Protein AF-0000000086674441 (afdb_homodimer)

InterPro domains:
  IPR011576 Pyridoxamine 5'-phosphate oxidase, N-terminal [PF01243] (12-129)
  IPR012349 FMN-binding split barrel [G3DSA:2.30.110.10] (2-135)
  IPR019967 F420-dependent enzyme, PPOX class, family Rv0121, probable [TIGR03668] (8-133)
  IPR052019 F420H(2)-dependent biliverdin reductase/Heme oxygenase [PTHR35176] (8-135)

Sequence (272 aa):
MPSLDPGQARLRFAAARVARLATADATGAPHAVPMVFALTGDTIYSAVDAKPKRTTALRRLANVRANPRVAVLADHYDDDWSTLWWVRADGEARVLDQAPEALTVLAAKYEQYRNTPPQGPFLAIEVRHWSGWSASMPSLDPGQARLRFAAARVARLATADATGAPHAVPMVFALTGDTIYSAVDAKPKRTTALRRLANVRANPRVAVLADHYDDDWSTLWWVRADGEARVLDQAPEALTVLAAKYEQYRNTPPQGPFLAIEVRHWSGWSAS

pLDDT: mean 92.93, std 12.36, range [43.25, 98.94]

Secondary structure (DSSP, 8-state):
--BPPHHHHHHHHHH-S-EEEEEE-TT--EEEEEE--EEETTEEEEE----SSS----HHHHHHHH--EEEEEEEE--SSGGG-EEEEEEEEEEEES--HHHHHHHHHH-HHHHHS-----EEEEEEEEEEEEE--/--BPPHHHHHHHHHH-S-EEEEEE-TT--EEEEEE--EEETTEEEEE----SSS----HHHHHHHH--EEEEEEEE--SSGGG-EEEEEEEEEEEES--HHHHHHHHHH-HHHHHS-----EEEEEEEEEEEEE--

Organism: NCBI:txid175570

Nearest PDB structures (foldseek):
  5jv4-assembly2_E  TM=8.627E-01  e=4.806E-15  Mycolicibacterium smegmatis
  2fg9-assembly1_A  TM=6.989E-01  e=2.947E-08  Bacteroides thetaiotaomicron VPI-5482
  6vna-assembly2_B-2  TM=7.524E-01  e=1.673E-07  Paracoccus denitrificans PD1222
  6vna-assembly1_A  TM=7.890E-01  e=5.883E-07  Paracoccus denitrificans PD1222
  3tgv-assembly2_D  TM=6.852E-01  e=7.235E-08  Vibrio cholerae O395

Solvent-accessible surface area (backbone atoms only — not comparable to full-atom values): 14003 Å² total; per-residue (Å²): 91,58,73,43,52,61,71,60,25,50,54,56,45,57,68,46,73,54,35,36,41,15,31,8,33,81,87,25,48,26,36,60,46,77,41,56,58,35,64,56,93,59,32,38,26,32,67,42,74,64,67,85,81,61,83,61,74,45,64,67,58,57,14,33,77,61,28,33,40,26,17,38,33,29,68,46,86,52,97,58,59,60,70,23,34,39,24,33,38,32,29,40,41,45,82,30,68,73,50,70,69,49,52,53,52,37,25,74,72,32,67,68,32,57,76,51,64,70,75,27,48,28,40,43,28,45,53,75,44,72,47,27,38,27,51,98,90,67,70,42,53,62,69,60,27,49,53,56,45,57,67,46,72,53,34,37,41,16,32,8,35,81,86,24,48,24,36,60,46,77,42,55,58,34,64,56,92,59,31,40,26,33,69,42,74,63,67,86,81,64,78,63,72,45,64,66,59,58,12,31,76,62,28,32,41,29,17,38,33,28,69,46,85,52,95,58,59,59,68,24,33,37,24,34,38,33,30,40,39,46,83,31,71,73,53,70,70,48,52,54,51,35,26,74,72,32,67,66,33,58,77,51,64,72,75,29,47,27,40,42,28,45,52,74,44,73,47,26,38,24,47,100

Radius of gyration: 17.88 Å; Cα contacts (8 Å, |Δi|>4): 658; chains: 2; bounding box: 36×49×41 Å

Foldseek 3Di:
DWWDDPVVLVVVVQPFQKKKKWFAALVRHIDIDMFGWHDDPQKIKTFDQPPPDDPCPPVVQNRLVNPQWMKIKDWDDDPPQLFTKMKIFTFGKDWAQDDPVRQVRSVVSDVVCVVPPGRGRMMMTRTDDMIMTHSD/DWWDDPVVLVVVVQPFQKKKKWFAALVRHIDIDMFGWHDDPQKIKTFDQPPPDDPCPPPVQNRLVNPQWMKIKDWDDDPPQLFTKMKIFTFGKDWAQDDPPRQVRSVVSDVVCVVPPGRGRMMMTRTDDMIMDHSD

Structure (mmCIF, N/CA/C/O backbone):
data_AF-0000000086674441-model_v1
#
loop_
_entity.id
_entity.type
_entity.pdbx_description
1 polymer 'PPOX class F420-dependent oxidoreductase'
#
loop_
_atom_site.group_PDB
_atom_site.id
_atom_site.type_symbol
_atom_site.label_atom_id
_atom_site.label_alt_id
_atom_site.label_comp_id
_atom_site.label_asym_id
_atom_site.label_entity_id
_atom_site.label_seq_id
_atom_site.pdbx_PDB_ins_code
_atom_site.Cartn_x
_atom_site.Cartn_y
_atom_site.Cartn_z
_atom_site.occupancy
_atom_site.B_iso_or_equiv
_atom_site.auth_seq_id
_atom_site.auth_comp_id
_atom_site.auth_asym_id
_atom_site.auth_atom_id
_atom_site.pdbx_PDB_model_num
ATOM 1 N N . MET A 1 1 ? 4.645 -17.906 12.516 1 53.09 1 MET A N 1
ATOM 2 C CA . MET A 1 1 ? 4.703 -17.109 13.734 1 53.09 1 MET A CA 1
ATOM 3 C C . MET A 1 1 ? 3.682 -15.977 13.695 1 53.09 1 MET A C 1
ATOM 5 O O . MET A 1 1 ? 3.91 -14.953 13.055 1 53.09 1 MET A O 1
ATOM 9 N N . PRO A 1 2 ? 2.463 -16.25 13.695 1 74.56 2 PRO A N 1
ATOM 10 C CA . PRO A 1 2 ? 1.453 -15.789 12.734 1 74.56 2 PRO A CA 1
ATOM 11 C C . PRO A 1 2 ? 0.967 -14.367 13.023 1 74.56 2 PRO A C 1
ATOM 13 O O . PRO A 1 2 ? 1.772 -13.438 13.078 1 74.56 2 PRO A O 1
ATOM 16 N N . SER A 1 3 ? 0.037 -14.18 13.703 1 87.56 3 SER A N 1
ATOM 17 C CA . SER A 1 3 ? -0.674 -12.922 13.906 1 87.56 3 SER A CA 1
ATOM 18 C C . SER A 1 3 ? -0.037 -12.102 15.031 1 87.56 3 SER A C 1
ATOM 20 O O . SER A 1 3 ? 0.333 -12.648 16.062 1 87.56 3 SER A O 1
ATOM 22 N N . LEU A 1 4 ? 0.319 -10.805 14.766 1 92.19 4 LEU A N 1
ATOM 23 C CA . LEU A 1 4 ? 0.801 -9.875 15.789 1 92.19 4 LEU A CA 1
ATOM 24 C C . LEU A 1 4 ? -0.33 -9.453 16.719 1 92.19 4 LEU A C 1
ATOM 26 O O . LEU A 1 4 ? -1.457 -9.227 16.266 1 92.19 4 LEU A O 1
ATOM 30 N N . ASP A 1 5 ? 0.021 -9.406 18 1 91.5 5 ASP A N 1
ATOM 31 C CA . ASP A 1 5 ? -0.978 -8.797 18.875 1 91.5 5 ASP A CA 1
ATOM 32 C C . ASP A 1 5 ? -1.131 -7.305 18.578 1 91.5 5 ASP A C 1
ATOM 34 O O . ASP A 1 5 ? -0.184 -6.656 18.141 1 91.5 5 ASP A O 1
ATOM 38 N N . PRO A 1 6 ? -2.268 -6.809 18.969 1 90.12 6 PRO A N 1
ATOM 39 C CA . PRO A 1 6 ? -2.584 -5.426 18.594 1 90.12 6 PRO A CA 1
ATOM 40 C C . PRO A 1 6 ? -1.575 -4.422 19.156 1 90.12 6 PRO A C 1
ATOM 42 O O . PRO A 1 6 ? -1.266 -3.424 18.5 1 90.12 6 PRO A O 1
ATOM 45 N N . GLY A 1 7 ? -1.133 -4.641 20.391 1 92.44 7 GLY A N 1
ATOM 46 C CA . GLY A 1 7 ? -0.142 -3.738 20.953 1 92.44 7 GLY A CA 1
ATOM 47 C C . GLY A 1 7 ? 1.162 -3.725 20.188 1 92.44 7 GLY A C 1
ATOM 48 O O . GLY A 1 7 ? 1.707 -2.658 19.891 1 92.44 7 GLY A O 1
ATOM 49 N N . GL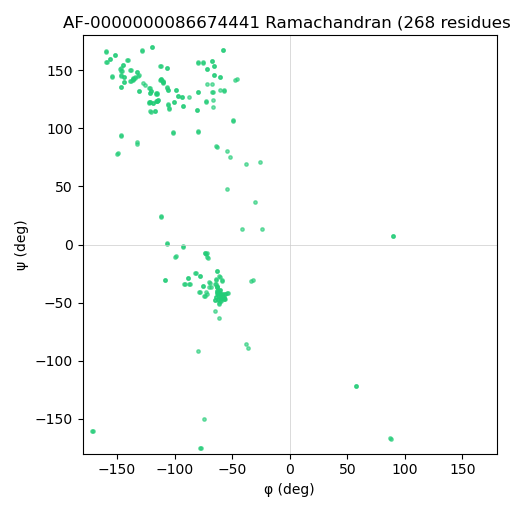N A 1 8 ? 1.718 -4.863 19.844 1 94.5 8 GLN A N 1
ATOM 50 C CA . GLN A 1 8 ? 2.93 -4.988 19.047 1 94.5 8 GLN A CA 1
ATOM 51 C C . GLN A 1 8 ? 2.723 -4.418 17.641 1 94.5 8 GLN A C 1
ATOM 53 O O . GLN A 1 8 ? 3.613 -3.762 17.109 1 94.5 8 GLN A O 1
ATOM 58 N N . ALA A 1 9 ? 1.563 -4.715 17.078 1 96.31 9 ALA A N 1
ATOM 59 C CA . ALA A 1 9 ? 1.223 -4.18 15.766 1 96.31 9 ALA A CA 1
ATOM 60 C C . ALA A 1 9 ? 1.282 -2.654 15.766 1 96.31 9 ALA A C 1
ATOM 62 O O . ALA A 1 9 ? 1.906 -2.051 14.891 1 96.31 9 ALA A O 1
ATOM 63 N N . ARG A 1 10 ? 0.686 -2.07 16.766 1 96.88 10 ARG A N 1
ATOM 64 C CA . ARG A 1 10 ? 0.641 -0.616 16.875 1 96.88 10 ARG A CA 1
ATOM 65 C C . ARG A 1 10 ? 2.043 -0.033 17 1 96.88 10 ARG A C 1
ATOM 67 O O . ARG A 1 10 ? 2.354 0.996 16.406 1 96.88 10 ARG A O 1
ATOM 74 N N . LEU A 1 11 ? 2.871 -0.649 17.797 1 96.75 11 LEU A N 1
ATOM 75 C CA . LEU A 1 11 ? 4.23 -0.166 18.016 1 96.75 11 LEU A CA 1
ATOM 76 C C . LEU A 1 11 ? 5.043 -0.241 16.719 1 96.75 11 LEU A C 1
ATOM 78 O O . LEU A 1 11 ? 5.742 0.711 16.375 1 96.75 11 LEU A O 1
ATOM 82 N N . ARG A 1 12 ? 4.992 -1.369 16.031 1 97.44 12 ARG A N 1
ATOM 83 C CA . ARG A 1 12 ? 5.688 -1.519 14.758 1 97.44 12 ARG A CA 1
ATOM 84 C C . ARG A 1 12 ? 5.188 -0.498 13.742 1 97.44 12 ARG A C 1
ATOM 86 O O . ARG A 1 12 ? 5.988 0.124 13.031 1 97.44 12 ARG A O 1
ATOM 93 N N . PHE A 1 13 ? 3.877 -0.374 13.766 1 98.69 13 PHE A N 1
ATOM 94 C CA . PHE A 1 13 ? 3.271 0.579 12.844 1 98.69 13 PHE A CA 1
ATOM 95 C C . PHE A 1 13 ? 3.766 1.993 13.125 1 98.69 13 PHE A C 1
ATOM 97 O O . PHE A 1 13 ? 4.203 2.697 12.211 1 98.69 13 PHE A O 1
ATOM 104 N N . ALA A 1 14 ? 3.711 2.418 14.32 1 98.69 14 ALA A N 1
ATOM 105 C CA . ALA A 1 14 ? 4.09 3.771 14.719 1 98.69 14 ALA A CA 1
ATOM 106 C C . ALA A 1 14 ? 5.543 4.059 14.359 1 98.69 14 ALA A C 1
ATOM 108 O O . ALA A 1 14 ? 5.895 5.195 14.016 1 98.69 14 ALA A O 1
ATOM 109 N N . ALA A 1 15 ? 6.371 3.09 14.375 1 98.5 15 ALA A N 1
ATOM 110 C CA . ALA A 1 15 ? 7.805 3.264 14.156 1 98.5 15 ALA A CA 1
ATOM 111 C C . ALA A 1 15 ? 8.125 3.354 12.664 1 98.5 15 ALA A C 1
ATOM 113 O O . ALA A 1 15 ? 9.195 3.836 12.281 1 98.5 15 ALA A O 1
ATOM 114 N N . ALA A 1 16 ? 7.297 2.807 11.836 1 98.75 16 ALA A N 1
ATOM 115 C CA . ALA A 1 16 ? 7.535 2.844 10.391 1 98.75 16 ALA A CA 1
ATOM 116 C C . ALA A 1 16 ? 7.59 4.281 9.883 1 98.75 16 ALA A C 1
ATOM 118 O O . ALA A 1 16 ? 6.832 5.141 10.344 1 98.75 16 ALA A O 1
ATOM 119 N N . ARG A 1 17 ? 8.445 4.551 8.898 1 98.62 17 ARG A N 1
ATOM 120 C CA . ARG A 1 17 ? 8.656 5.91 8.406 1 98.62 17 ARG A CA 1
ATOM 121 C C . ARG A 1 17 ? 7.668 6.246 7.293 1 98.62 17 ARG A C 1
ATOM 123 O O . ARG A 1 17 ? 7.375 7.418 7.047 1 98.62 17 ARG A O 1
ATOM 130 N N . VAL A 1 18 ? 7.242 5.234 6.559 1 98.69 18 VAL A N 1
ATOM 131 C CA . VAL A 1 18 ? 6.312 5.391 5.445 1 98.69 18 VAL A CA 1
ATOM 132 C C . VAL A 1 18 ? 5.219 4.328 5.531 1 98.69 18 VAL A C 1
ATOM 134 O O . VAL A 1 18 ? 5.449 3.227 6.035 1 98.69 18 VAL A O 1
ATOM 137 N N . ALA A 1 19 ? 4.023 4.617 5.191 1 98.88 19 ALA A N 1
ATOM 138 C CA . ALA A 1 19 ? 2.895 3.701 5.039 1 98.88 19 ALA A CA 1
ATOM 139 C C . ALA A 1 19 ? 2.225 3.879 3.68 1 98.88 19 ALA A C 1
ATOM 141 O O . ALA A 1 19 ? 2.553 4.805 2.936 1 98.88 19 ALA A O 1
ATOM 142 N N . ARG A 1 20 ? 1.367 2.953 3.27 1 98.81 20 ARG A N 1
ATOM 143 C CA . ARG A 1 20 ? 0.587 3.039 2.039 1 98.81 20 ARG A CA 1
ATOM 144 C C . ARG A 1 20 ? -0.904 3.135 2.342 1 98.81 20 ARG A C 1
ATOM 146 O O . ARG A 1 20 ? -1.454 2.293 3.057 1 98.81 20 ARG A O 1
ATOM 153 N N . LEU A 1 21 ? -1.473 4.168 1.839 1 98.81 21 LEU A N 1
ATOM 154 C CA . LEU A 1 21 ? -2.889 4.465 2.027 1 98.81 21 LEU A CA 1
ATOM 155 C C . LEU A 1 21 ? -3.723 3.881 0.892 1 98.81 21 LEU A C 1
ATOM 157 O O . LEU A 1 21 ? -3.492 4.195 -0.278 1 98.81 21 LEU A O 1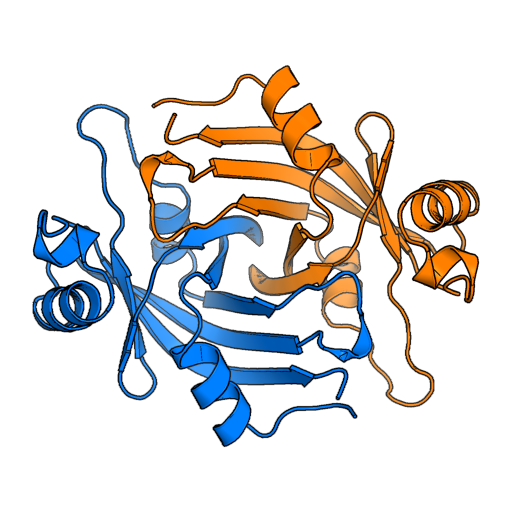
ATOM 161 N N . ALA A 1 22 ? -4.609 3.014 1.208 1 98.88 22 ALA A N 1
ATOM 162 C CA . ALA A 1 22 ? -5.613 2.529 0.264 1 98.88 22 ALA A CA 1
ATOM 163 C C . ALA A 1 22 ? -6.953 3.221 0.49 1 98.88 22 ALA A C 1
ATOM 165 O O . ALA A 1 22 ? -7.465 3.246 1.611 1 98.88 22 ALA A O 1
ATOM 166 N N . THR A 1 23 ? -7.469 3.846 -0.472 1 98.75 23 THR A N 1
ATOM 167 C CA . THR A 1 23 ? -8.805 4.434 -0.521 1 98.75 23 THR A CA 1
ATOM 168 C C . THR A 1 23 ? -9.625 3.812 -1.648 1 98.75 23 THR A C 1
ATOM 170 O O . THR A 1 23 ? -9.109 3.002 -2.424 1 98.75 23 THR A O 1
ATOM 173 N N . ALA A 1 24 ? -10.891 4.082 -1.696 1 98.62 24 ALA A N 1
ATOM 174 C CA . ALA A 1 24 ? -11.758 3.74 -2.822 1 98.62 24 ALA A CA 1
ATOM 175 C C . ALA A 1 24 ? -12.688 4.898 -3.17 1 98.62 24 ALA A C 1
ATOM 177 O O . ALA A 1 24 ? -13.172 5.602 -2.279 1 98.62 24 ALA A O 1
ATOM 178 N N . ASP A 1 25 ? -12.883 5.055 -4.43 1 97.56 25 ASP A N 1
ATOM 179 C CA . ASP A 1 25 ? -13.812 6.117 -4.816 1 97.56 25 ASP A CA 1
ATOM 180 C C . ASP A 1 25 ? -15.258 5.684 -4.605 1 97.56 25 ASP A C 1
ATOM 182 O O . ASP A 1 25 ? -15.516 4.605 -4.07 1 97.56 25 ASP A O 1
ATOM 186 N N . ALA A 1 26 ? -16.141 6.504 -5.008 1 96.38 26 ALA A N 1
ATOM 187 C CA . ALA A 1 26 ? -17.562 6.281 -4.746 1 96.38 26 ALA A CA 1
ATOM 188 C C . ALA A 1 26 ? -18.062 5.012 -5.43 1 96.38 26 ALA A C 1
ATOM 190 O O . ALA A 1 26 ? -19.062 4.418 -5.012 1 96.38 26 ALA A O 1
ATOM 191 N N . THR A 1 27 ? -17.359 4.566 -6.5 1 97.19 27 THR A N 1
ATOM 192 C CA . THR A 1 27 ? -17.766 3.377 -7.238 1 97.19 27 THR A CA 1
ATOM 193 C C . THR A 1 27 ? -17.078 2.133 -6.691 1 97.19 27 THR A C 1
ATOM 195 O O . THR A 1 27 ? -17.297 1.023 -7.176 1 97.19 27 T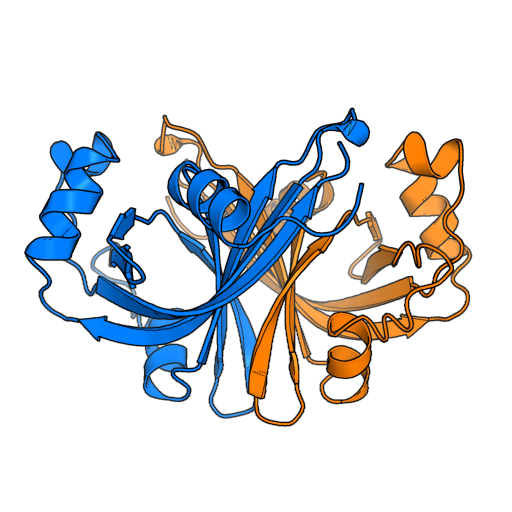HR A O 1
ATOM 198 N N . GLY A 1 28 ? -16.203 2.318 -5.695 1 97.94 28 GLY A N 1
ATOM 199 C CA . GLY A 1 28 ? -15.484 1.208 -5.09 1 97.94 28 GLY A CA 1
ATOM 200 C C . GLY A 1 28 ? -14.164 0.906 -5.773 1 97.94 28 GLY A C 1
ATOM 201 O O . GLY A 1 28 ? -13.555 -0.136 -5.527 1 97.94 28 GLY A O 1
ATOM 202 N N . ALA A 1 29 ? -13.75 1.785 -6.73 1 98.38 29 ALA A N 1
ATOM 203 C CA . ALA A 1 29 ? -12.453 1.577 -7.367 1 98.38 29 ALA A CA 1
ATOM 204 C C . ALA A 1 29 ? -11.312 1.912 -6.406 1 98.38 29 ALA A C 1
ATOM 206 O O . ALA A 1 29 ? -11.219 3.039 -5.914 1 98.38 29 ALA A O 1
ATOM 207 N N . PRO A 1 30 ? -10.43 0.979 -6.148 1 98.81 30 PRO A N 1
ATOM 208 C CA . PRO A 1 30 ? -9.344 1.207 -5.195 1 98.81 30 PRO A CA 1
ATOM 209 C C . PRO A 1 30 ? -8.281 2.166 -5.727 1 98.81 30 PRO A C 1
ATOM 211 O O . PRO A 1 30 ? -8.117 2.293 -6.941 1 98.81 30 PRO A O 1
ATOM 214 N N . HIS A 1 31 ? -7.656 2.838 -4.887 1 98.5 31 HIS A N 1
ATOM 215 C CA . HIS A 1 31 ? -6.512 3.715 -5.109 1 98.5 31 HIS A CA 1
ATOM 216 C C . HIS A 1 31 ? -5.473 3.551 -4.004 1 98.5 31 HIS A C 1
ATOM 218 O O . HIS A 1 31 ? -5.812 3.195 -2.873 1 98.5 31 HIS A O 1
ATOM 224 N N . ALA A 1 32 ? -4.234 3.752 -4.312 1 98.56 32 ALA A N 1
ATOM 225 C CA . ALA A 1 32 ? -3.18 3.588 -3.316 1 98.56 32 ALA A CA 1
ATOM 226 C C . ALA A 1 32 ? -2.072 4.621 -3.514 1 98.56 32 ALA A C 1
ATOM 228 O O . ALA A 1 32 ? -1.683 4.91 -4.648 1 98.56 32 ALA A O 1
ATOM 229 N N . VAL A 1 33 ? -1.566 5.152 -2.463 1 97.62 33 VAL A N 1
ATOM 230 C CA . VAL A 1 33 ? -0.449 6.09 -2.484 1 97.62 33 VAL A CA 1
ATOM 231 C C . VAL A 1 33 ? 0.408 5.902 -1.234 1 97.62 33 VAL A C 1
ATOM 233 O O . VAL A 1 33 ? -0.107 5.555 -0.168 1 97.62 33 VAL A O 1
ATOM 236 N N . PRO A 1 34 ? 1.699 6.09 -1.366 1 97.88 34 PRO A N 1
ATOM 237 C CA . PRO A 1 34 ? 2.49 6.156 -0.135 1 97.88 34 PRO A CA 1
ATOM 238 C C . PRO A 1 34 ? 2.328 7.484 0.6 1 97.88 34 PRO A C 1
ATOM 240 O O . PRO A 1 34 ? 1.932 8.484 -0.004 1 97.88 34 PRO A O 1
ATOM 243 N N . MET A 1 35 ? 2.592 7.445 1.891 1 97.19 35 MET A N 1
ATOM 244 C CA . MET A 1 35 ? 2.529 8.672 2.674 1 97.19 35 MET A CA 1
ATOM 245 C C . MET A 1 35 ? 3.432 8.586 3.898 1 97.19 35 MET A C 1
ATOM 247 O O . MET A 1 35 ? 3.594 7.512 4.48 1 97.19 35 MET A O 1
ATOM 251 N N . VAL A 1 36 ? 4.012 9.703 4.23 1 97.81 36 VAL A N 1
ATOM 252 C CA . VAL A 1 36 ? 4.547 9.812 5.586 1 97.81 36 VAL A CA 1
ATOM 253 C C . VAL A 1 36 ? 3.418 10.117 6.566 1 97.81 36 VAL A C 1
ATOM 255 O O . VAL A 1 36 ? 2.357 10.609 6.168 1 97.81 36 VAL A O 1
ATOM 258 N N . PHE A 1 37 ? 3.619 9.781 7.828 1 98.56 37 PHE A N 1
ATOM 259 C CA . PHE A 1 37 ? 2.537 9.844 8.805 1 98.56 37 PHE A CA 1
ATOM 260 C C . PHE A 1 37 ? 3.088 9.914 10.219 1 98.56 37 PHE A C 1
ATOM 262 O O . PHE A 1 37 ? 4.277 9.672 10.445 1 98.56 37 PHE A O 1
ATOM 269 N N . ALA A 1 38 ? 2.236 10.242 11.07 1 98.75 38 ALA A N 1
ATOM 270 C CA . ALA A 1 38 ? 2.469 10.086 12.5 1 98.75 38 ALA A CA 1
ATOM 271 C C . ALA A 1 38 ? 1.245 9.5 13.195 1 98.75 38 ALA A C 1
ATOM 273 O O . ALA A 1 38 ? 0.108 9.82 12.844 1 98.75 38 ALA A O 1
ATOM 274 N N . LEU A 1 39 ? 1.474 8.641 14.164 1 98.75 39 LEU A N 1
ATOM 275 C CA . LEU A 1 39 ? 0.412 8.039 14.961 1 98.75 39 LEU A CA 1
ATOM 276 C C . LEU A 1 39 ? 0.365 8.648 16.359 1 98.75 39 LEU A C 1
ATOM 278 O O . LEU A 1 39 ? 1.37 8.648 17.078 1 98.75 39 LEU A O 1
ATOM 282 N N . THR A 1 40 ? -0.711 9.211 16.719 1 97.31 40 THR A N 1
ATOM 283 C CA . THR A 1 40 ? -0.998 9.703 18.062 1 97.31 40 THR A CA 1
ATOM 284 C C . THR A 1 40 ? -2.242 9.031 18.625 1 97.31 40 THR A C 1
ATOM 286 O O . THR A 1 40 ? -3.355 9.266 18.156 1 97.31 40 THR A O 1
ATOM 289 N N . GLY A 1 41 ? -2.035 8.203 19.75 1 94.75 41 GLY A N 1
ATOM 290 C CA . GLY A 1 41 ? -3.162 7.379 20.141 1 94.75 41 GLY A CA 1
ATOM 291 C C . GLY A 1 41 ? -3.648 6.457 19.047 1 94.75 41 GLY A C 1
ATOM 292 O O . GLY A 1 41 ? -2.877 5.656 18.516 1 94.75 41 GLY A O 1
ATOM 293 N N . ASP A 1 42 ? -4.906 6.586 18.672 1 95.75 42 ASP A N 1
ATOM 294 C CA . ASP A 1 42 ? -5.453 5.754 17.609 1 95.75 42 ASP A CA 1
ATOM 295 C C . ASP A 1 42 ? -5.773 6.59 16.375 1 95.75 42 ASP A C 1
ATOM 297 O O . ASP A 1 42 ? -6.676 6.25 15.602 1 95.75 42 ASP A O 1
ATOM 301 N N . THR A 1 43 ? -5.082 7.707 16.266 1 98.56 43 THR A N 1
ATOM 302 C CA . THR A 1 43 ? -5.285 8.562 15.094 1 98.56 43 THR A CA 1
ATOM 303 C C . THR A 1 43 ? -4.008 8.648 14.266 1 98.56 43 THR A C 1
ATOM 305 O O . THR A 1 43 ? -2.932 8.93 14.797 1 98.56 43 THR A O 1
ATOM 308 N N . ILE A 1 44 ? -4.102 8.414 13.023 1 98.88 44 ILE A N 1
ATOM 309 C CA . ILE A 1 44 ? -3.016 8.586 12.07 1 98.88 44 ILE A CA 1
ATOM 310 C C . ILE A 1 44 ? -3.15 9.945 11.375 1 98.88 44 ILE A C 1
ATOM 312 O O . ILE A 1 44 ? -4.211 10.266 10.828 1 98.88 44 ILE A O 1
ATOM 316 N N . TYR A 1 45 ? -2.096 10.742 11.375 1 98.5 45 TYR A N 1
ATOM 317 C CA . TYR A 1 45 ? -2.057 12.016 10.664 1 98.5 45 TYR A CA 1
ATOM 318 C C . TYR A 1 45 ? -1.089 11.961 9.492 1 98.5 45 TYR A C 1
ATOM 320 O O . TYR A 1 45 ? -0.014 11.367 9.594 1 98.5 45 TYR A O 1
ATOM 328 N N . SER A 1 46 ? -1.431 12.578 8.43 1 97.88 46 SER A N 1
ATOM 329 C CA . SER A 1 46 ? -0.555 12.781 7.281 1 97.88 46 SER A CA 1
ATOM 330 C C . SER A 1 46 ? -0.805 14.133 6.625 1 97.88 46 SER A C 1
ATOM 332 O O . SER A 1 46 ? -1.876 14.727 6.793 1 97.88 46 SER A O 1
ATOM 334 N N . ALA A 1 47 ? 0.19 14.641 5.969 1 95.12 47 ALA A N 1
ATOM 335 C CA . ALA A 1 47 ? 0.049 15.875 5.199 1 95.12 47 ALA A CA 1
ATOM 336 C C . ALA A 1 47 ? 0.111 15.594 3.699 1 95.12 47 ALA A C 1
ATOM 338 O O . ALA A 1 47 ? 0.862 14.719 3.254 1 95.12 47 ALA A O 1
ATOM 339 N N . VAL A 1 48 ? -0.722 16.25 2.998 1 89.5 48 VAL A N 1
ATOM 340 C CA . VAL A 1 48 ? -0.705 16.156 1.543 1 89.5 48 VAL A CA 1
ATOM 341 C C . VAL A 1 48 ? -0.014 17.375 0.952 1 89.5 48 VAL A C 1
ATOM 343 O O . VAL A 1 48 ? -0.502 18.5 1.095 1 89.5 48 VAL A O 1
ATOM 346 N N . ASP A 1 49 ? 1.265 17.25 0.66 1 73.69 49 ASP A N 1
ATOM 347 C CA . ASP A 1 49 ? 2.014 18.375 0.105 1 73.69 49 ASP A CA 1
ATOM 348 C C . ASP A 1 49 ? 1.467 18.781 -1.263 1 73.69 49 ASP A C 1
ATOM 350 O O . ASP A 1 49 ? 1.435 17.969 -2.189 1 73.69 49 ASP A O 1
ATOM 354 N N . ALA A 1 50 ? 0.427 19.609 -1.238 1 58.22 50 ALA A N 1
ATOM 355 C CA . ALA A 1 50 ? -0.105 20.125 -2.492 1 58.22 50 ALA A CA 1
ATOM 356 C C . ALA A 1 50 ? 0.993 20.797 -3.316 1 58.22 50 ALA A C 1
ATOM 358 O O . ALA A 1 50 ? 1.759 21.609 -2.797 1 58.22 50 ALA A O 1
ATOM 359 N N . LYS A 1 51 ? 1.936 20.25 -4.121 1 52.53 51 LYS A N 1
ATOM 360 C CA . LYS A 1 51 ? 2.604 21.219 -4.98 1 52.53 51 LYS A CA 1
ATOM 361 C C . LYS A 1 51 ? 1.592 22.125 -5.68 1 52.53 51 LYS A C 1
ATOM 363 O O . LYS A 1 51 ? 0.488 21.688 -6.012 1 52.53 51 LYS A O 1
ATOM 368 N N . PRO A 1 52 ? 1.897 23.547 -5.871 1 46.78 52 PRO A N 1
ATOM 369 C CA . PRO A 1 52 ? 1.057 24.656 -6.324 1 46.78 52 PRO A CA 1
ATOM 370 C C . PRO A 1 52 ? 0.088 24.25 -7.434 1 46.78 52 PRO A C 1
ATOM 372 O O . PRO A 1 52 ? -1.083 24.625 -7.41 1 46.78 52 PRO A O 1
ATOM 375 N N . LYS A 1 53 ? 0.59 24.297 -8.836 1 46.03 53 LYS A N 1
ATOM 376 C CA . LYS A 1 53 ? -0.319 24.484 -9.961 1 46.03 53 LYS A CA 1
ATOM 377 C C . LYS A 1 53 ? -1.323 23.344 -10.055 1 46.03 53 LYS A C 1
ATOM 379 O O . LYS A 1 53 ? -2.283 23.406 -10.828 1 46.03 53 LYS A O 1
ATOM 384 N N . ARG A 1 54 ? -0.79 22.234 -10.273 1 43.84 54 ARG A N 1
ATOM 385 C CA . ARG A 1 54 ? -1.643 21.172 -10.789 1 43.84 54 ARG A CA 1
ATOM 386 C C . ARG A 1 54 ? -2.777 20.844 -9.82 1 43.84 54 ARG A C 1
ATOM 388 O O . ARG A 1 54 ? -2.672 21.125 -8.625 1 43.84 54 ARG A O 1
ATOM 395 N N . THR A 1 55 ? -4.137 20.75 -10.492 1 45.41 55 THR A N 1
ATOM 396 C CA . THR A 1 55 ? -5.453 20.359 -10.008 1 45.41 55 THR A CA 1
ATOM 397 C C . THR A 1 55 ? -5.328 19.328 -8.891 1 45.41 55 THR A C 1
ATOM 399 O O . THR A 1 55 ? -5.117 18.141 -9.156 1 45.41 55 THR A O 1
ATOM 402 N N . THR A 1 56 ? -4.477 19.438 -8.188 1 44.72 56 THR A N 1
ATOM 403 C CA . THR A 1 56 ? -4.246 18.375 -7.215 1 44.72 56 THR A CA 1
ATOM 404 C C . THR A 1 56 ? -5.566 17.891 -6.621 1 44.72 56 THR A C 1
ATOM 406 O O . THR A 1 56 ? -6.016 18.406 -5.594 1 44.72 56 THR A O 1
ATOM 409 N N . ALA A 1 57 ? -6.723 18.156 -7.074 1 53.19 57 ALA A N 1
ATOM 410 C CA . ALA A 1 57 ? -7.68 17.203 -6.52 1 53.19 57 ALA A CA 1
ATOM 411 C C . ALA A 1 57 ? -7.066 15.812 -6.414 1 53.19 57 ALA A C 1
ATOM 413 O O . ALA A 1 57 ? -7.039 15.062 -7.395 1 53.19 57 ALA A O 1
ATOM 414 N N . LEU A 1 58 ? -6.039 15.695 -5.43 1 82.44 58 LEU A N 1
ATOM 415 C CA . LEU A 1 58 ? -5.406 14.414 -5.164 1 82.44 58 LEU A CA 1
ATOM 416 C C . LEU A 1 58 ? -6.453 13.32 -4.957 1 82.44 58 LEU A C 1
ATOM 418 O O . LEU A 1 58 ? -7.367 13.484 -4.145 1 82.44 58 LEU A O 1
ATOM 422 N N . ARG A 1 59 ? -6.551 12.477 -5.938 1 89.44 59 ARG A N 1
ATOM 423 C CA . ARG A 1 59 ? -7.504 11.367 -5.949 1 89.44 59 ARG A CA 1
ATOM 424 C C . ARG A 1 59 ? -7.727 10.82 -4.543 1 89.44 59 ARG A C 1
ATOM 426 O O . ARG A 1 59 ? -8.852 10.461 -4.18 1 89.44 59 ARG A O 1
ATOM 433 N N . ARG A 1 60 ? -6.719 10.891 -3.713 1 93.25 60 ARG A N 1
ATOM 434 C CA . ARG A 1 60 ? -6.867 10.375 -2.354 1 93.25 60 ARG A CA 1
ATOM 435 C C . ARG A 1 60 ? -7.828 11.242 -1.545 1 93.25 60 ARG A C 1
ATOM 437 O O . ARG A 1 60 ? -8.602 10.734 -0.732 1 93.25 60 ARG A O 1
ATOM 444 N N . LEU A 1 61 ? -7.785 12.547 -1.764 1 94.06 61 LEU A N 1
ATOM 445 C CA . LEU A 1 61 ? -8.656 13.453 -1.019 1 94.06 61 LEU A CA 1
ATOM 446 C C . LEU A 1 61 ? -10.094 13.352 -1.506 1 94.06 61 LEU A C 1
ATOM 448 O O . LEU A 1 61 ? -11.023 13.32 -0.698 1 94.06 61 LEU A O 1
ATOM 452 N N . ALA A 1 62 ? -10.242 13.328 -2.846 1 94.69 62 ALA A N 1
ATOM 453 C CA . ALA A 1 62 ? -11.57 13.133 -3.412 1 94.69 62 ALA A CA 1
ATOM 454 C C . ALA A 1 62 ? -12.188 11.82 -2.939 1 94.69 62 ALA A C 1
ATOM 456 O O . ALA A 1 62 ? -13.367 11.766 -2.6 1 94.69 62 ALA A O 1
ATOM 457 N N . ASN A 1 63 ? -11.398 10.734 -2.912 1 97.5 63 ASN A N 1
ATOM 458 C CA . ASN A 1 63 ? -11.875 9.438 -2.445 1 97.5 63 ASN A CA 1
ATOM 459 C C . ASN A 1 63 ? -12.336 9.5 -0.991 1 97.5 63 ASN A C 1
ATOM 461 O O . ASN A 1 63 ? -13.414 9.008 -0.655 1 97.5 63 ASN A O 1
ATOM 465 N N . VAL A 1 64 ? -11.516 10.125 -0.155 1 97.38 64 VAL A N 1
ATOM 466 C CA . VAL A 1 64 ? -11.812 10.195 1.271 1 97.38 64 VAL A CA 1
ATOM 467 C C . VAL A 1 64 ? -13.125 10.953 1.484 1 97.38 64 VAL A C 1
ATOM 469 O O . VAL A 1 64 ? -13.938 10.578 2.334 1 97.38 64 VAL A O 1
ATOM 472 N N . ARG A 1 65 ? -13.375 12.039 0.746 1 96.56 65 ARG A N 1
ATOM 473 C CA . ARG A 1 65 ? -14.609 12.812 0.868 1 96.56 65 ARG A CA 1
ATOM 474 C C . ARG A 1 65 ? -15.82 11.984 0.456 1 96.56 65 ARG A C 1
ATOM 476 O O . ARG A 1 65 ? -16.891 12.102 1.053 1 96.56 65 ARG A O 1
ATOM 483 N N . ALA A 1 66 ? -15.633 11.094 -0.52 1 97.38 66 ALA A N 1
ATOM 484 C CA . ALA A 1 66 ? -16.734 10.289 -1.045 1 97.38 66 ALA A CA 1
ATOM 485 C C . ALA A 1 66 ? -16.922 9.008 -0.231 1 97.38 66 ALA A C 1
ATOM 487 O O . ALA A 1 66 ? -18.031 8.5 -0.104 1 97.38 66 ALA A O 1
ATOM 488 N N . ASN A 1 67 ? -15.891 8.406 0.291 1 98.38 67 ASN A N 1
ATOM 489 C CA . ASN A 1 67 ? -15.797 7.148 1.028 1 98.38 67 ASN A CA 1
ATOM 490 C C . ASN A 1 67 ? -14.703 7.199 2.09 1 98.38 67 ASN A C 1
ATOM 492 O O . ASN A 1 67 ? -13.531 6.945 1.793 1 98.38 67 ASN A O 1
ATOM 496 N N . PRO A 1 68 ? -15.102 7.539 3.289 1 98.69 68 PRO A N 1
ATOM 497 C CA . PRO A 1 68 ? -14.094 7.816 4.309 1 98.69 68 PRO A CA 1
ATOM 498 C C . PRO A 1 68 ? -13.375 6.555 4.789 1 98.69 68 PRO A C 1
ATOM 500 O O . PRO A 1 68 ? -12.398 6.641 5.535 1 98.69 68 PRO A O 1
ATOM 503 N N . ARG A 1 69 ? -13.859 5.359 4.434 1 98.81 69 ARG A N 1
ATOM 504 C CA . ARG A 1 69 ? -13.18 4.129 4.832 1 98.81 69 ARG A CA 1
ATOM 505 C C . ARG A 1 69 ? -11.828 4 4.141 1 98.81 69 ARG A C 1
ATOM 507 O O . ARG A 1 69 ? -11.719 4.215 2.93 1 98.81 69 ARG A O 1
ATOM 514 N N . VAL A 1 70 ? -10.82 3.703 4.922 1 98.88 70 VAL A N 1
ATOM 515 C CA . VAL A 1 70 ? -9.477 3.57 4.371 1 98.88 70 VAL A CA 1
ATOM 516 C C . VAL A 1 70 ? -8.75 2.412 5.051 1 98.88 70 VAL A C 1
ATOM 518 O O . VAL A 1 70 ? -9.172 1.949 6.117 1 98.88 70 VAL A O 1
ATOM 521 N N . ALA A 1 71 ? -7.766 1.878 4.457 1 98.88 71 ALA A N 1
ATOM 522 C CA . ALA A 1 71 ? -6.766 0.982 5.031 1 98.88 71 ALA A CA 1
ATOM 523 C C . ALA A 1 71 ? -5.363 1.573 4.902 1 98.88 71 ALA A C 1
ATOM 525 O O . ALA A 1 71 ? -5.004 2.111 3.852 1 98.88 71 ALA A O 1
ATOM 526 N N . VAL A 1 72 ? -4.598 1.572 5.934 1 98.94 72 VAL A N 1
ATOM 527 C CA . VAL A 1 72 ? -3.227 2.07 5.945 1 98.94 72 VAL A CA 1
ATOM 528 C C . VAL A 1 72 ? -2.27 0.936 6.309 1 98.94 72 VAL A C 1
ATOM 530 O O . VAL A 1 72 ? -2.404 0.316 7.367 1 98.94 72 VAL A O 1
ATOM 533 N N . LEU A 1 73 ? -1.329 0.663 5.441 1 98.81 73 LEU A N 1
ATOM 534 C CA . LEU A 1 73 ? -0.458 -0.502 5.559 1 98.81 73 LEU A CA 1
ATOM 535 C C . LEU A 1 73 ? 0.994 -0.077 5.758 1 98.81 73 LEU A C 1
ATOM 537 O O . LEU A 1 73 ? 1.513 0.746 5 1 98.81 73 LEU A O 1
ATOM 541 N N . ALA A 1 74 ? 1.625 -0.485 6.77 1 98.88 74 ALA A N 1
ATOM 542 C CA . ALA A 1 74 ? 3.074 -0.468 6.945 1 98.88 74 ALA A CA 1
ATOM 543 C C . ALA A 1 74 ? 3.648 -1.882 6.918 1 98.88 74 ALA A C 1
ATOM 545 O O . ALA A 1 74 ? 3.041 -2.814 7.449 1 98.88 74 ALA A O 1
ATOM 546 N N . ASP A 1 75 ? 4.777 -2.002 6.273 1 98.25 75 ASP A N 1
ATOM 547 C CA . ASP A 1 75 ? 5.363 -3.338 6.199 1 98.25 75 ASP A CA 1
ATOM 548 C C . ASP A 1 75 ? 6.883 -3.266 6.078 1 98.25 75 ASP A C 1
ATOM 550 O O . ASP A 1 75 ? 7.445 -2.188 5.867 1 98.25 75 ASP A O 1
ATOM 554 N N . HIS A 1 76 ? 7.535 -4.305 6.332 1 98.31 76 HIS A N 1
ATOM 555 C CA . HIS A 1 76 ? 8.969 -4.508 6.125 1 98.31 76 HIS A CA 1
ATOM 556 C C . HIS A 1 76 ? 9.227 -5.688 5.199 1 98.31 76 HIS A C 1
ATOM 558 O O . HIS A 1 76 ? 8.742 -6.793 5.445 1 98.31 76 HIS A O 1
ATOM 564 N N . TYR A 1 77 ? 9.906 -5.449 4.125 1 98 77 TYR A N 1
ATOM 565 C CA . TYR A 1 77 ? 10.359 -6.492 3.219 1 98 77 TYR A CA 1
ATOM 566 C C . TYR A 1 77 ? 11.883 -6.613 3.25 1 98 77 TYR A C 1
ATOM 568 O O . TYR A 1 77 ? 12.586 -5.609 3.33 1 98 77 TYR A O 1
ATOM 576 N N . ASP A 1 78 ? 12.344 -7.836 3.182 1 97.94 78 ASP A N 1
ATOM 577 C CA . ASP A 1 78 ? 13.75 -8.203 3.049 1 97.94 78 ASP A CA 1
ATOM 578 C C . ASP A 1 78 ? 13.906 -9.484 2.23 1 97.94 78 ASP A C 1
ATOM 580 O O . ASP A 1 78 ? 12.992 -10.305 2.178 1 97.94 78 ASP A O 1
ATOM 584 N N . ASP A 1 79 ? 15.125 -9.617 1.504 1 97.12 79 ASP A N 1
ATOM 585 C CA . ASP A 1 79 ? 15.359 -10.875 0.796 1 97.12 79 ASP A CA 1
ATOM 586 C C . ASP A 1 79 ? 15.375 -12.055 1.765 1 97.12 79 ASP A C 1
ATOM 588 O O . ASP A 1 79 ? 15.125 -13.195 1.366 1 97.12 79 ASP A O 1
ATOM 592 N N . ASP A 1 80 ? 15.758 -11.773 3.006 1 97.12 80 ASP A N 1
ATOM 593 C CA . ASP A 1 80 ? 15.539 -12.75 4.066 1 97.12 80 ASP A CA 1
ATOM 594 C C . ASP A 1 80 ? 14.094 -12.719 4.555 1 97.12 80 ASP A C 1
ATOM 596 O O . ASP A 1 80 ? 13.758 -11.961 5.465 1 97.12 80 ASP A O 1
ATOM 600 N N . TRP A 1 81 ? 13.258 -13.609 4.074 1 95.88 81 TRP A N 1
ATOM 601 C CA . TRP A 1 81 ? 11.812 -13.555 4.277 1 95.88 81 TRP A CA 1
ATOM 602 C C . TRP A 1 81 ? 11.453 -13.914 5.715 1 95.88 81 TRP A C 1
ATOM 604 O O . TRP A 1 81 ? 10.297 -13.766 6.129 1 95.88 81 TRP A O 1
ATOM 614 N N . SER A 1 82 ? 12.344 -14.359 6.527 1 95.19 82 SER A N 1
ATOM 615 C CA . SER A 1 82 ? 12.062 -14.625 7.934 1 95.19 82 SER A CA 1
ATOM 616 C C . SER A 1 82 ? 11.922 -13.336 8.727 1 95.19 82 SER A C 1
ATOM 618 O O . SER A 1 82 ? 11.508 -13.359 9.891 1 95.19 82 SER A O 1
ATOM 620 N N . THR A 1 83 ? 12.203 -12.164 8.148 1 96.69 83 THR A N 1
ATOM 621 C CA . THR A 1 83 ? 12.148 -10.898 8.859 1 96.69 83 THR A CA 1
ATOM 622 C C . THR A 1 83 ? 10.93 -10.086 8.43 1 96.69 83 THR A C 1
ATOM 624 O O . THR A 1 83 ? 10.703 -8.984 8.93 1 96.69 83 THR A O 1
ATOM 627 N N . LEU A 1 84 ? 10.117 -10.641 7.508 1 96.75 84 LEU A N 1
ATOM 628 C CA . LEU A 1 84 ? 8.984 -9.898 6.961 1 96.75 84 LEU A CA 1
ATOM 629 C C . LEU A 1 84 ? 7.941 -9.633 8.039 1 96.75 84 LEU A C 1
ATOM 631 O O . LEU A 1 84 ? 7.723 -10.469 8.914 1 96.75 84 LEU A O 1
ATOM 635 N N . TRP A 1 85 ? 7.328 -8.547 7.945 1 96.88 85 TRP A N 1
ATOM 636 C CA . TRP A 1 85 ? 6.125 -8.289 8.727 1 96.88 85 TRP A CA 1
ATOM 637 C C . TRP A 1 85 ? 5.25 -7.234 8.055 1 96.88 85 TRP A C 1
ATOM 639 O O . TRP A 1 85 ? 5.715 -6.508 7.172 1 96.88 85 TRP A O 1
ATOM 649 N N . TRP A 1 86 ? 4.027 -7.215 8.414 1 97.38 86 TRP A N 1
ATOM 650 C CA . TRP A 1 86 ? 3.143 -6.121 8.023 1 97.38 86 TRP A CA 1
ATOM 651 C C . TRP A 1 86 ? 2.119 -5.84 9.117 1 97.38 86 TRP A C 1
ATOM 653 O O . TRP A 1 86 ? 1.765 -6.73 9.891 1 97.38 86 TRP A O 1
ATOM 663 N N . VAL A 1 87 ? 1.721 -4.609 9.211 1 98.12 87 VAL A N 1
ATOM 664 C CA . VAL A 1 87 ? 0.643 -4.129 10.07 1 98.12 87 VAL A CA 1
ATOM 665 C C . VAL A 1 87 ? -0.306 -3.248 9.258 1 98.12 87 VAL A C 1
ATOM 667 O O . VAL A 1 87 ? 0.137 -2.371 8.516 1 98.12 87 VAL A O 1
ATOM 670 N N . ARG A 1 88 ? -1.596 -3.469 9.359 1 98.31 88 ARG A N 1
ATOM 671 C CA . ARG A 1 88 ? -2.625 -2.697 8.672 1 98.31 88 ARG A CA 1
ATOM 672 C C . ARG A 1 88 ? -3.592 -2.062 9.664 1 98.31 88 ARG A C 1
ATOM 674 O O . ARG A 1 88 ? -4.035 -2.715 10.609 1 98.31 88 ARG A O 1
ATOM 681 N N . ALA A 1 89 ? -3.811 -0.852 9.508 1 98.62 89 ALA A N 1
ATOM 682 C CA . ALA A 1 89 ? -4.824 -0.097 10.242 1 98.62 89 ALA A CA 1
ATOM 683 C C . ALA A 1 89 ? -6.039 0.192 9.359 1 98.62 89 ALA A C 1
ATOM 685 O O . ALA A 1 89 ? -5.922 0.854 8.328 1 98.62 89 ALA A O 1
ATOM 686 N N . ASP A 1 90 ? -7.156 -0.335 9.734 1 98.44 90 ASP A N 1
ATOM 687 C CA . ASP A 1 90 ? -8.414 -0.013 9.078 1 98.44 90 ASP A CA 1
ATOM 688 C C . ASP A 1 90 ? -9.195 1.043 9.859 1 98.44 90 ASP A C 1
ATOM 690 O O . ASP A 1 90 ? -9.266 0.984 11.086 1 98.44 90 ASP A O 1
ATOM 694 N N . GLY A 1 91 ? -9.664 2.014 9.133 1 98.75 91 GLY A N 1
ATOM 695 C CA . GLY A 1 91 ? -10.383 3.062 9.836 1 98.75 91 GLY A CA 1
ATOM 696 C C . GLY A 1 91 ? -11.078 4.035 8.906 1 98.75 91 GLY A C 1
ATOM 697 O O . GLY A 1 91 ? -11.469 3.67 7.793 1 98.75 91 GLY A O 1
ATOM 698 N N . GLU A 1 92 ? -11.398 5.223 9.43 1 98.88 92 GLU A N 1
ATOM 699 C CA . GLU A 1 92 ? -12.078 6.277 8.68 1 98.88 92 GLU A CA 1
ATOM 700 C C . GLU A 1 92 ? -11.25 7.559 8.656 1 98.88 92 GLU A C 1
ATOM 702 O O . GLU A 1 92 ? -10.734 7.992 9.688 1 98.88 92 GLU A O 1
ATOM 707 N N . ALA A 1 93 ? -11.164 8.125 7.504 1 98.69 93 ALA A N 1
ATOM 708 C CA . ALA A 1 93 ? -10.344 9.312 7.297 1 98.69 93 ALA A CA 1
ATOM 709 C C . ALA A 1 93 ? -11.211 10.555 7.133 1 98.69 93 ALA A C 1
ATOM 711 O O . ALA A 1 93 ? -12.344 10.477 6.652 1 98.69 93 ALA A O 1
ATOM 712 N N . ARG A 1 94 ? -10.672 11.648 7.492 1 98.19 94 ARG A N 1
ATOM 713 C CA . ARG A 1 94 ? -11.211 12.984 7.234 1 98.19 94 ARG A CA 1
ATOM 714 C C . ARG A 1 94 ? -10.141 13.914 6.688 1 98.19 94 ARG A C 1
ATOM 716 O O . ARG A 1 94 ? -8.961 13.781 7.031 1 98.19 94 ARG A O 1
ATOM 723 N N . VAL A 1 95 ? -10.594 14.82 5.859 1 96.94 95 VAL A N 1
ATOM 724 C CA . VAL A 1 95 ? -9.703 15.852 5.332 1 96.94 95 VAL A CA 1
ATOM 725 C C . VAL A 1 95 ? -9.789 17.094 6.199 1 96.94 95 VAL A C 1
ATOM 727 O O . VAL A 1 95 ? -10.883 17.578 6.504 1 96.94 95 VAL A O 1
ATOM 730 N N . LEU A 1 96 ? -8.602 17.531 6.625 1 95.69 96 LEU A N 1
ATOM 731 C CA . LEU A 1 96 ? -8.5 18.734 7.441 1 95.69 96 LEU A CA 1
ATOM 732 C C . LEU A 1 96 ? -7.727 19.828 6.711 1 95.69 96 LEU A C 1
ATOM 734 O O . LEU A 1 96 ? -6.621 19.594 6.219 1 95.69 96 LEU A O 1
ATOM 738 N N . ASP A 1 97 ? -8.281 21 6.676 1 92.31 97 ASP A N 1
ATOM 739 C CA . ASP A 1 97 ? -7.551 22.109 6.074 1 92.31 97 ASP A CA 1
ATOM 740 C C . ASP A 1 97 ? -6.395 22.562 6.961 1 92.31 97 ASP A C 1
ATOM 742 O O . ASP A 1 97 ? -5.309 22.859 6.469 1 92.31 97 ASP A O 1
ATOM 746 N N . GLN A 1 98 ? -6.688 22.625 8.211 1 91.88 98 GLN A N 1
ATOM 747 C CA . GLN A 1 98 ? -5.691 22.953 9.227 1 91.88 98 GLN A CA 1
ATOM 748 C C . GLN A 1 98 ? -5.645 21.875 10.32 1 91.88 98 GLN A C 1
ATOM 750 O O . GLN A 1 98 ? -6.684 21.344 10.719 1 91.88 98 GLN A O 1
ATOM 755 N N . ALA A 1 99 ? -4.516 21.547 10.695 1 93.44 99 ALA A N 1
ATOM 756 C CA . ALA A 1 99 ? -4.324 20.547 11.742 1 93.44 99 ALA A CA 1
ATOM 757 C C . ALA A 1 99 ? -3.053 20.828 12.539 1 93.44 99 ALA A C 1
ATOM 759 O O . ALA A 1 99 ? -2.035 20.156 12.352 1 93.44 99 ALA A O 1
ATOM 760 N N . PRO A 1 100 ? -3.137 21.766 13.43 1 94.75 100 PRO A N 1
ATOM 761 C CA . PRO A 1 100 ? -1.941 22.141 14.188 1 94.75 100 PRO A CA 1
ATOM 762 C C . PRO A 1 100 ? -1.318 20.953 14.922 1 94.75 100 PRO A C 1
ATOM 764 O O . PRO A 1 100 ? -0.092 20.859 15.008 1 94.75 100 PRO A O 1
ATOM 767 N N . GLU A 1 101 ? -2.146 20.125 15.531 1 94.94 101 GLU A N 1
ATOM 768 C CA . GLU A 1 101 ? -1.623 18.938 16.219 1 94.94 101 GLU A CA 1
ATOM 769 C C . GLU A 1 101 ? -0.868 18.031 15.242 1 94.94 101 GLU A C 1
ATOM 771 O O . GLU A 1 101 ? 0.209 17.531 15.57 1 94.94 101 GLU A O 1
ATOM 776 N N . ALA A 1 102 ? -1.448 17.781 14.07 1 95.56 102 ALA A N 1
ATOM 777 C CA . ALA A 1 102 ? -0.804 16.969 13.047 1 95.56 102 ALA A CA 1
ATOM 778 C C . ALA A 1 102 ? 0.556 17.547 12.664 1 95.56 102 ALA A C 1
ATOM 780 O O . ALA A 1 102 ? 1.536 16.812 12.531 1 95.56 102 ALA A O 1
ATOM 781 N N . LEU A 1 103 ? 0.592 18.844 12.445 1 95.25 103 LEU A N 1
ATOM 782 C CA . LEU A 1 103 ? 1.831 19.516 12.062 1 95.25 103 LEU A CA 1
ATOM 783 C C . LEU A 1 103 ? 2.928 19.266 13.086 1 95.25 103 LEU A C 1
ATOM 785 O O . LEU A 1 103 ? 4.066 18.953 12.727 1 95.25 103 LEU A O 1
ATOM 789 N N . THR A 1 104 ? 2.594 19.422 14.367 1 97.31 104 THR A N 1
ATOM 790 C CA . THR A 1 104 ? 3.557 19.25 15.453 1 97.31 104 THR A CA 1
ATOM 791 C C . THR A 1 104 ? 4.133 17.844 15.453 1 97.31 104 THR A C 1
ATOM 793 O O . THR A 1 104 ? 5.355 17.672 15.484 1 97.31 104 THR A O 1
ATOM 796 N N . VAL A 1 105 ? 3.311 16.859 15.367 1 98.25 105 VAL A N 1
ATOM 797 C CA . VAL A 1 105 ? 3.777 15.484 15.5 1 98.25 105 VAL A CA 1
ATOM 798 C C . VAL A 1 105 ? 4.5 15.055 14.227 1 98.25 105 VAL A C 1
ATOM 800 O O . VAL A 1 105 ? 5.465 14.281 14.281 1 98.25 105 VAL A O 1
ATOM 803 N N . LEU A 1 106 ? 4.07 15.484 13.07 1 98.06 106 LEU A N 1
ATOM 804 C CA . LEU A 1 106 ? 4.762 15.188 11.82 1 98.06 106 LEU A CA 1
ATOM 805 C C . LEU A 1 106 ? 6.148 15.82 11.797 1 98.06 106 LEU A C 1
ATOM 807 O O . LEU A 1 106 ? 7.125 15.18 11.398 1 98.06 106 LEU A O 1
ATOM 811 N N . ALA A 1 107 ? 6.254 17.062 12.203 1 97.62 107 ALA A N 1
ATOM 812 C CA . ALA A 1 107 ? 7.539 17.766 12.25 1 97.62 107 ALA A CA 1
ATOM 813 C C . ALA A 1 107 ? 8.492 17.094 13.234 1 97.62 107 ALA A C 1
ATOM 815 O O . ALA A 1 107 ? 9.703 17.078 13.031 1 97.62 107 ALA A O 1
ATOM 816 N N . ALA A 1 108 ? 7.957 16.594 14.328 1 98.12 108 ALA A N 1
ATOM 817 C CA . ALA A 1 108 ? 8.781 15.875 15.305 1 98.12 108 ALA A CA 1
ATOM 818 C C . ALA A 1 108 ? 9.352 14.594 14.695 1 98.12 108 ALA A C 1
ATOM 820 O O . ALA A 1 108 ? 10.477 14.195 15.023 1 98.12 108 ALA A O 1
ATOM 821 N N . LYS A 1 109 ? 8.617 14.031 13.773 1 98.19 109 LYS A N 1
ATOM 822 C CA . LYS A 1 109 ? 8.992 12.727 13.227 1 98.19 109 LYS A CA 1
ATOM 823 C C . LYS A 1 109 ? 9.875 12.883 11.992 1 98.19 109 LYS A C 1
ATOM 825 O O . LYS A 1 109 ? 10.758 12.055 11.742 1 98.19 109 LYS A O 1
ATOM 830 N N . TYR A 1 110 ? 9.656 13.891 11.227 1 98.06 110 TYR A N 1
ATOM 831 C CA . TYR A 1 110 ? 10.359 14.07 9.961 1 98.06 110 TYR A CA 1
ATOM 832 C C . TYR A 1 110 ? 11.109 15.398 9.938 1 98.06 110 TYR A C 1
ATOM 834 O O . TYR A 1 110 ? 10.492 16.469 9.969 1 98.06 110 TYR A O 1
ATOM 842 N N . GLU A 1 111 ? 12.414 15.398 9.727 1 97.31 111 GLU A N 1
ATOM 843 C CA . GLU A 1 111 ? 13.227 16.609 9.672 1 97.31 111 GLU A CA 1
ATOM 844 C C . GLU A 1 111 ? 12.805 17.5 8.508 1 97.31 111 GLU A C 1
ATOM 846 O O . GLU A 1 111 ? 12.836 18.734 8.609 1 97.31 111 GLU A O 1
ATOM 851 N N . GLN A 1 112 ? 12.43 16.906 7.379 1 96.19 112 GLN A N 1
ATOM 852 C CA . GLN A 1 112 ? 11.969 17.641 6.207 1 96.19 112 GLN A CA 1
ATOM 853 C C . GLN A 1 112 ? 10.828 18.594 6.57 1 96.19 112 GLN A C 1
ATOM 855 O O . GLN A 1 112 ? 10.812 19.75 6.137 1 96.19 112 GLN A O 1
ATOM 860 N N . TYR A 1 113 ? 9.906 18.078 7.414 1 96.25 113 TYR A N 1
ATOM 861 C CA . TYR A 1 113 ? 8.758 18.891 7.809 1 96.25 113 TYR A CA 1
ATOM 862 C C . TYR A 1 113 ? 9.156 19.906 8.867 1 96.25 113 TYR A C 1
ATOM 864 O O . TYR A 1 113 ? 8.492 20.938 9.023 1 96.25 113 TYR A O 1
ATOM 872 N N . ARG A 1 114 ? 10.164 19.625 9.648 1 96.06 114 ARG A N 1
ATOM 873 C CA . ARG A 1 114 ? 10.695 20.625 10.562 1 96.06 114 ARG A CA 1
ATOM 874 C C . ARG A 1 114 ? 11.273 21.812 9.797 1 96.06 114 ARG A C 1
ATOM 876 O O . ARG A 1 114 ? 11.086 22.969 10.188 1 96.06 114 ARG A O 1
ATOM 883 N N . ASN A 1 115 ? 11.93 21.5 8.727 1 95.88 115 ASN A N 1
ATOM 884 C CA . ASN A 1 115 ? 12.586 22.531 7.926 1 95.88 115 ASN A CA 1
ATOM 885 C C . ASN A 1 115 ? 11.594 23.281 7.043 1 95.88 115 ASN A C 1
ATOM 887 O O . ASN A 1 115 ? 11.703 24.5 6.875 1 95.88 115 ASN A O 1
ATOM 891 N N . THR A 1 116 ? 10.641 22.562 6.441 1 94 116 THR A N 1
ATOM 892 C CA . THR A 1 116 ? 9.602 23.125 5.59 1 94 116 THR A CA 1
ATOM 893 C C . THR A 1 116 ? 8.234 22.562 5.973 1 94 116 THR A C 1
ATOM 895 O O . THR A 1 116 ? 7.793 21.547 5.422 1 94 116 THR A O 1
ATOM 898 N N . PRO A 1 117 ? 7.617 23.203 6.891 1 93.38 117 PRO A N 1
ATOM 899 C CA . PRO A 1 117 ? 6.32 22.688 7.348 1 93.38 117 PRO A CA 1
ATOM 900 C C . PRO A 1 117 ? 5.305 22.562 6.215 1 93.38 117 PRO A C 1
ATOM 902 O O . PRO A 1 117 ? 5.168 23.484 5.398 1 93.38 117 PRO A O 1
ATOM 905 N N . PRO A 1 118 ? 4.68 21.438 6.184 1 91.06 118 PRO A N 1
ATOM 906 C CA . PRO A 1 118 ? 3.658 21.297 5.145 1 91.06 118 PRO A CA 1
ATOM 907 C C . PRO A 1 118 ? 2.475 22.234 5.34 1 91.06 118 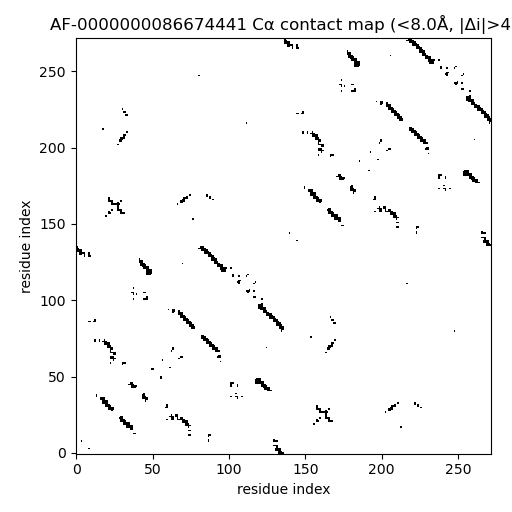PRO A C 1
ATOM 909 O O . PRO A 1 118 ? 2.127 22.578 6.477 1 91.06 118 PRO A O 1
ATOM 912 N N . GLN A 1 119 ? 1.82 22.562 4.285 1 88.12 119 GLN A N 1
ATOM 913 C CA . GLN A 1 119 ? 0.702 23.5 4.344 1 88.12 119 GLN A CA 1
ATOM 914 C C . GLN A 1 119 ? -0.633 22.766 4.355 1 88.12 119 GLN A C 1
ATOM 916 O O . GLN A 1 119 ? -1.663 23.328 4.715 1 88.12 119 GLN A O 1
ATOM 921 N N . GLY A 1 120 ? -0.663 21.516 4.113 1 88 120 GLY A N 1
ATOM 922 C CA . GLY A 1 120 ? -1.886 20.75 3.986 1 88 120 GLY A CA 1
ATOM 923 C C . GLY A 1 120 ? -2.447 20.734 2.576 1 88 120 GLY A C 1
ATOM 924 O O . GLY A 1 120 ? -1.735 21.047 1.618 1 88 120 GLY A O 1
ATOM 925 N N . PRO A 1 121 ? -3.746 20.266 2.432 1 92.81 121 PRO A N 1
ATOM 926 C CA . PRO A 1 121 ? -4.586 19.734 3.508 1 92.81 121 PRO A CA 1
ATOM 927 C C . PRO A 1 121 ? -3.951 18.547 4.215 1 92.81 121 PRO A C 1
ATOM 929 O O . PRO A 1 121 ? -2.865 18.094 3.832 1 92.81 121 PRO A O 1
ATOM 932 N N . PHE A 1 122 ? -4.52 18.156 5.375 1 95.25 122 PHE A N 1
ATOM 933 C CA . PHE A 1 122 ? -4.094 17.016 6.184 1 95.25 122 PHE A CA 1
ATOM 934 C C . PHE A 1 122 ? -5.148 15.922 6.172 1 95.25 122 PHE A C 1
ATOM 936 O O . PHE A 1 122 ? -6.32 16.172 5.883 1 95.25 122 PHE A O 1
ATOM 943 N N . LEU A 1 123 ? -4.711 14.758 6.375 1 97.25 123 LEU A N 1
ATOM 944 C CA . LEU A 1 123 ? -5.598 13.633 6.672 1 97.25 123 LEU A CA 1
ATOM 945 C C . LEU A 1 123 ? -5.512 13.25 8.148 1 97.25 123 LEU A C 1
ATOM 947 O O . LEU A 1 123 ? -4.418 13.195 8.719 1 97.25 123 LEU A O 1
ATOM 951 N N . ALA A 1 124 ? -6.602 13.078 8.734 1 98.62 124 ALA A N 1
ATOM 952 C CA . ALA A 1 124 ? -6.73 12.406 10.023 1 98.62 124 ALA A CA 1
ATOM 953 C C . ALA A 1 124 ? -7.512 11.102 9.891 1 98.62 124 ALA A C 1
ATOM 955 O O . ALA A 1 124 ? -8.656 11.102 9.438 1 98.62 124 ALA A O 1
ATOM 956 N N . ILE A 1 125 ? -6.938 10.008 10.312 1 98.81 125 ILE A N 1
ATOM 957 C CA . ILE A 1 125 ? -7.559 8.695 10.203 1 98.81 125 ILE A CA 1
ATOM 958 C C . ILE A 1 125 ? -7.789 8.117 11.594 1 98.81 125 ILE A C 1
ATOM 960 O O . ILE A 1 125 ? -6.832 7.852 12.328 1 98.81 125 ILE A O 1
ATOM 964 N N . GLU A 1 126 ? -9.008 7.949 11.938 1 98.88 126 GLU A N 1
ATOM 965 C CA . GLU A 1 126 ? -9.352 7.227 13.156 1 98.88 126 GLU A CA 1
ATOM 966 C C . GLU A 1 126 ? -9.305 5.719 12.938 1 98.88 126 GLU A C 1
ATOM 968 O O . GLU A 1 126 ? -10.117 5.164 12.203 1 98.88 126 GLU A O 1
ATOM 973 N N . VAL A 1 127 ? -8.398 5.062 13.633 1 98.69 127 VAL A N 1
ATOM 974 C CA . VAL A 1 127 ? -8.211 3.625 13.453 1 98.69 127 VAL A CA 1
ATOM 975 C C . VAL A 1 127 ? -9.289 2.865 14.219 1 98.69 127 VAL A C 1
ATOM 977 O O . VAL A 1 127 ? -9.508 3.117 15.406 1 98.69 127 VAL A O 1
ATOM 980 N N . ARG A 1 128 ? -9.898 1.938 13.555 1 98.19 128 ARG A N 1
ATOM 981 C CA . ARG A 1 128 ? -10.938 1.12 14.172 1 98.19 128 ARG A CA 1
ATOM 982 C C . ARG A 1 128 ? -10.445 -0.303 14.414 1 98.19 128 ARG A C 1
ATOM 984 O O . ARG A 1 128 ? -10.906 -0.975 15.336 1 98.19 128 ARG A O 1
ATOM 991 N N . HIS A 1 129 ? -9.57 -0.751 13.586 1 96.94 129 HIS A N 1
ATOM 992 C CA . HIS A 1 129 ? -9.094 -2.127 13.688 1 96.94 129 HIS A CA 1
ATOM 993 C C . HIS A 1 129 ? -7.629 -2.238 13.281 1 96.94 129 HIS A C 1
ATOM 995 O O . HIS A 1 129 ? -7.203 -1.622 12.305 1 96.94 129 HIS A O 1
ATOM 1001 N N . TRP A 1 130 ? -6.848 -3.006 14.094 1 97.06 130 TRP A N 1
ATOM 1002 C CA . TRP A 1 130 ? -5.461 -3.344 13.773 1 97.06 130 TRP A CA 1
ATOM 1003 C C . TRP A 1 130 ? -5.34 -4.805 13.359 1 97.06 130 TRP A C 1
ATOM 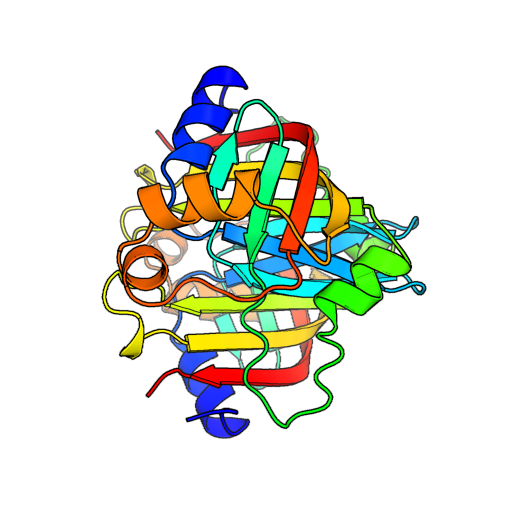1005 O O . TRP A 1 130 ? -5.965 -5.684 13.961 1 97.06 130 TRP A O 1
ATOM 1015 N N . SER A 1 131 ? -4.633 -5.059 12.359 1 95.44 131 SER A N 1
ATOM 1016 C CA . SER A 1 131 ? -4.219 -6.395 11.945 1 95.44 131 SER A CA 1
ATOM 1017 C C . SER A 1 131 ? -2.723 -6.445 11.656 1 95.44 131 SER A C 1
ATOM 1019 O O . SER A 1 131 ? -2.131 -5.453 11.234 1 95.44 131 SER A O 1
ATOM 1021 N N . GLY A 1 132 ? -2.057 -7.551 11.953 1 95.56 132 GLY A N 1
ATOM 1022 C CA . GLY A 1 132 ? -0.63 -7.637 11.688 1 95.56 132 GLY A CA 1
ATOM 1023 C C . GLY A 1 132 ? -0.125 -9.062 11.594 1 95.56 132 GLY A C 1
ATOM 1024 O O . GLY A 1 132 ? -0.743 -9.984 12.141 1 95.56 132 GLY A O 1
ATOM 1025 N N . TRP A 1 133 ? 0.874 -9.211 10.992 1 94.62 133 TRP A N 1
ATOM 1026 C CA . TRP A 1 133 ? 1.552 -10.484 10.781 1 94.62 133 TRP A CA 1
ATOM 1027 C C . TRP A 1 133 ? 3.066 -10.305 10.797 1 94.62 133 TRP A C 1
ATOM 1029 O O . TRP A 1 133 ? 3.582 -9.289 10.328 1 94.62 133 TRP A O 1
ATOM 1039 N N . SER A 1 134 ? 3.764 -11.273 11.336 1 95 134 SER A N 1
ATOM 1040 C CA . SER A 1 134 ? 5.223 -11.305 11.266 1 95 134 SER A CA 1
ATOM 1041 C C . SER A 1 134 ? 5.73 -12.711 10.977 1 95 134 SER A C 1
ATOM 1043 O O . SER A 1 134 ? 5.18 -13.695 11.484 1 95 134 SER A O 1
ATOM 1045 N N . ALA A 1 135 ? 6.797 -12.852 10.117 1 92.25 135 ALA A N 1
ATOM 1046 C CA . ALA A 1 135 ? 7.391 -14.148 9.797 1 92.25 135 ALA A CA 1
ATOM 1047 C C . ALA A 1 135 ? 8.117 -14.734 11 1 92.25 135 ALA A C 1
ATOM 1049 O O . ALA A 1 135 ? 8.281 -15.953 11.102 1 92.25 135 ALA A O 1
ATOM 1050 N N . SER A 1 136 ? 8.758 -13.82 11.914 1 86 136 SER A N 1
ATOM 1051 C CA . SER A 1 136 ? 9.445 -14.289 13.109 1 86 136 SER A CA 1
ATOM 1052 C C . SER A 1 136 ? 8.938 -13.57 14.359 1 86 136 SER A C 1
ATOM 1054 O O . SER A 1 136 ? 8.438 -12.445 14.273 1 86 136 SER A O 1
ATOM 1056 N N . MET B 1 1 ? 9.492 17.422 -9.148 1 54.41 1 MET B N 1
ATOM 1057 C CA . MET B 1 1 ? 10.141 16.484 -10.062 1 54.41 1 MET B CA 1
ATOM 1058 C C . MET B 1 1 ? 9.148 15.453 -10.578 1 54.41 1 MET B C 1
ATOM 1060 O 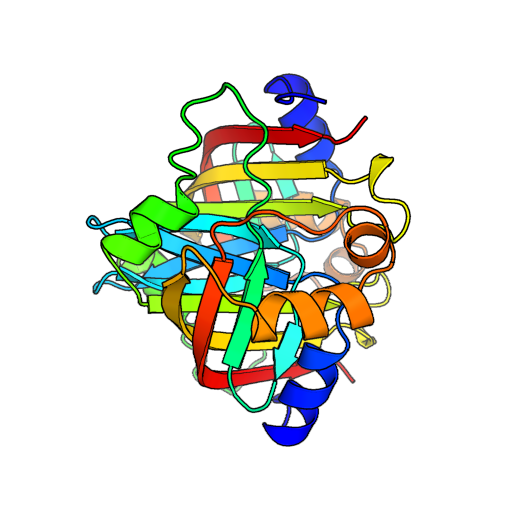O . MET B 1 1 ? 8.625 14.648 -9.797 1 54.41 1 MET B O 1
ATOM 1064 N N . PRO B 1 2 ? 8.586 15.734 -11.766 1 75.38 2 PRO B N 1
ATOM 1065 C CA . PRO B 1 2 ? 7.172 15.57 -12.109 1 75.38 2 PRO B CA 1
ATOM 1066 C C . PRO B 1 2 ? 6.781 14.102 -12.312 1 75.38 2 PRO B C 1
ATOM 1068 O O . PRO B 1 2 ? 7.598 13.211 -12.094 1 75.38 2 PRO B O 1
ATOM 1071 N N . SER B 1 3 ? 5.93 13.836 -13.039 1 87.75 3 SER B N 1
ATOM 1072 C CA . SER B 1 3 ? 5.289 12.602 -13.477 1 87.75 3 SER B CA 1
ATOM 1073 C C . SER B 1 3 ? 6.25 11.734 -14.289 1 87.75 3 SER B C 1
ATOM 1075 O O . SER B 1 3 ? 7.012 12.25 -15.109 1 87.75 3 SER B O 1
ATOM 1077 N N . LEU B 1 4 ? 6.449 10.453 -13.852 1 92.25 4 LEU B N 1
ATOM 1078 C CA . LEU B 1 4 ? 7.215 9.484 -14.625 1 92.25 4 LEU B CA 1
ATOM 1079 C C . LEU B 1 4 ? 6.484 9.117 -15.914 1 92.25 4 LEU B C 1
ATOM 1081 O O . LEU B 1 4 ? 5.258 8.969 -15.914 1 92.25 4 LEU B O 1
ATOM 1085 N N . ASP B 1 5 ? 7.277 9.039 -16.984 1 91.56 5 ASP B N 1
ATOM 1086 C CA . ASP B 1 5 ? 6.637 8.484 -18.172 1 91.56 5 ASP B CA 1
ATOM 1087 C C . ASP B 1 5 ? 6.305 7.004 -17.969 1 91.56 5 ASP B C 1
ATOM 1089 O O . ASP B 1 5 ? 6.977 6.309 -17.203 1 91.56 5 ASP B O 1
ATOM 1093 N N . PRO B 1 6 ? 5.367 6.559 -18.75 1 90.38 6 PRO B N 1
ATOM 1094 C CA . PRO B 1 6 ? 4.863 5.203 -18.531 1 90.38 6 PRO B CA 1
ATOM 1095 C C . PRO B 1 6 ? 5.949 4.137 -18.688 1 90.38 6 PRO B C 1
ATOM 1097 O O . PRO B 1 6 ? 5.938 3.133 -17.969 1 90.38 6 PRO B O 1
ATOM 1100 N N . GLY B 1 7 ? 6.832 4.336 -19.672 1 92.75 7 GLY B N 1
ATOM 1101 C CA . GLY B 1 7 ? 7.91 3.373 -19.828 1 92.75 7 GLY B CA 1
ATOM 1102 C C . GLY B 1 7 ? 8.828 3.295 -18.625 1 92.75 7 GLY B C 1
ATOM 1103 O O . GLY B 1 7 ? 9.164 2.203 -18.172 1 92.75 7 GLY B O 1
ATOM 1104 N N . GLN B 1 8 ? 9.281 4.395 -18.094 1 94.69 8 GLN B N 1
ATOM 1105 C CA . GLN B 1 8 ? 10.109 4.461 -16.906 1 94.69 8 GLN B CA 1
ATOM 1106 C C . GLN B 1 8 ? 9.367 3.918 -15.68 1 94.69 8 GLN B C 1
ATOM 1108 O O . GLN B 1 8 ? 9.953 3.221 -14.852 1 94.69 8 GLN B O 1
ATOM 1113 N N . ALA B 1 9 ? 8.102 4.281 -15.594 1 96.44 9 ALA B N 1
ATOM 1114 C CA . ALA B 1 9 ? 7.27 3.779 -14.5 1 96.44 9 ALA B CA 1
ATOM 1115 C C . ALA B 1 9 ? 7.238 2.254 -14.492 1 96.44 9 ALA B C 1
ATOM 1117 O O . ALA B 1 9 ? 7.457 1.628 -13.453 1 96.44 9 ALA B O 1
ATOM 1118 N N . ARG B 1 10 ? 7.02 1.696 -15.648 1 96.94 10 ARG B N 1
ATOM 1119 C CA . ARG B 1 10 ? 6.934 0.246 -15.781 1 96.94 10 ARG B CA 1
ATOM 1120 C C . ARG B 1 10 ? 8.25 -0.418 -15.383 1 96.94 10 ARG B C 1
ATOM 1122 O O . ARG B 1 10 ? 8.258 -1.455 -14.719 1 96.94 10 ARG B O 1
ATOM 1129 N N . LEU B 1 11 ? 9.344 0.147 -15.805 1 96.88 11 LEU B N 1
ATOM 1130 C CA . LEU B 1 11 ? 10.656 -0.414 -15.508 1 96.88 11 LEU B CA 1
ATOM 1131 C C . LEU B 1 11 ? 10.938 -0.374 -14.008 1 96.88 11 LEU B C 1
ATOM 1133 O O . LEU B 1 11 ? 11.398 -1.362 -13.43 1 96.88 11 LEU B O 1
ATOM 1137 N N . ARG B 1 12 ? 10.695 0.761 -13.367 1 97.5 12 ARG B N 1
ATOM 1138 C CA . ARG B 1 12 ? 10.875 0.882 -11.922 1 97.5 12 ARG B CA 1
ATOM 1139 C C . ARG B 1 12 ? 9.977 -0.096 -11.172 1 97.5 12 ARG B C 1
ATOM 1141 O O . ARG B 1 12 ? 10.422 -0.755 -10.234 1 97.5 12 ARG B O 1
ATOM 1148 N N . PHE B 1 13 ? 8.773 -0.141 -11.688 1 98.75 13 PHE B N 1
ATOM 1149 C CA . PHE B 1 13 ? 7.812 -1.047 -11.062 1 98.75 13 PHE B CA 1
ATOM 1150 C C . PHE B 1 13 ? 8.297 -2.49 -11.156 1 98.75 13 PHE B C 1
ATOM 1152 O O . PHE B 1 13 ? 8.328 -3.205 -10.156 1 98.75 13 PHE B O 1
ATOM 1159 N N . ALA B 1 14 ? 8.648 -2.922 -12.297 1 98.69 14 ALA B N 1
ATOM 1160 C CA . ALA B 1 14 ? 9.062 -4.301 -12.539 1 98.69 14 ALA B CA 1
ATOM 1161 C C . ALA B 1 14 ? 10.266 -4.668 -11.672 1 98.69 14 ALA B C 1
ATOM 1163 O O . ALA B 1 14 ? 10.391 -5.816 -11.234 1 98.69 14 ALA B O 1
ATOM 1164 N N . ALA B 1 15 ? 11.094 -3.752 -11.359 1 98.5 15 ALA B N 1
ATOM 1165 C CA . ALA B 1 15 ? 12.336 -4.008 -10.633 1 98.5 15 ALA B CA 1
ATOM 1166 C C . ALA B 1 15 ? 12.078 -4.098 -9.133 1 98.5 15 ALA B C 1
ATOM 1168 O O . ALA B 1 15 ? 12.898 -4.641 -8.391 1 98.5 15 ALA B O 1
ATOM 1169 N N . ALA B 1 16 ? 11.039 -3.496 -8.664 1 98.75 16 ALA B N 1
ATOM 1170 C CA . ALA B 1 16 ? 10.727 -3.529 -7.234 1 98.75 16 ALA B CA 1
ATOM 1171 C C . ALA B 1 16 ? 10.5 -4.961 -6.758 1 98.75 16 ALA B C 1
ATOM 1173 O O . ALA B 1 16 ? 9.914 -5.777 -7.473 1 98.75 16 ALA B O 1
ATOM 1174 N N . ARG B 1 17 ? 10.914 -5.27 -5.531 1 98.69 17 ARG B N 1
ATOM 1175 C CA . ARG B 1 17 ? 10.844 -6.633 -5.012 1 98.69 17 ARG B CA 1
ATOM 1176 C C . ARG B 1 17 ? 9.5 -6.895 -4.348 1 98.69 17 ARG B C 1
ATOM 1178 O O . ARG B 1 17 ? 9.062 -8.047 -4.242 1 98.69 17 ARG B O 1
ATOM 1185 N N . VAL B 1 18 ? 8.891 -5.852 -3.818 1 98.69 18 VAL B N 1
ATOM 1186 C CA . VAL B 1 18 ? 7.605 -5.938 -3.129 1 98.69 18 VAL B CA 1
ATOM 1187 C C . VAL B 1 18 ? 6.688 -4.812 -3.604 1 98.69 18 VAL B C 1
ATOM 1189 O O . VAL B 1 18 ? 7.16 -3.734 -3.977 1 98.69 18 VAL B O 1
ATOM 1192 N N . ALA B 1 19 ? 5.438 -5.02 -3.73 1 98.88 19 ALA B N 1
ATOM 1193 C CA . ALA B 1 19 ? 4.395 -4.031 -3.992 1 98.88 19 ALA B CA 1
ATOM 1194 C C . ALA B 1 19 ? 3.258 -4.156 -2.98 1 98.88 19 ALA B C 1
ATOM 1196 O O . ALA B 1 19 ? 3.232 -5.09 -2.176 1 98.88 19 ALA B O 1
ATOM 1197 N N . ARG B 1 20 ? 2.367 -3.186 -2.906 1 98.81 20 ARG B N 1
ATOM 1198 C CA . ARG B 1 20 ? 1.185 -3.213 -2.051 1 98.81 20 ARG B CA 1
ATOM 1199 C C . ARG B 1 20 ? -0.093 -3.225 -2.883 1 98.81 20 ARG B C 1
ATOM 1201 O O . ARG B 1 20 ? -0.29 -2.361 -3.74 1 98.81 20 ARG B O 1
ATOM 1208 N N . LEU B 1 21 ? -0.875 -4.215 -2.639 1 98.75 21 LEU B N 1
ATOM 1209 C CA . LEU B 1 21 ? -2.135 -4.43 -3.34 1 98.75 21 LEU B CA 1
ATOM 1210 C C . LEU B 1 21 ? -3.293 -3.785 -2.588 1 98.75 21 LEU B C 1
ATOM 1212 O O . LEU B 1 21 ? -3.529 -4.094 -1.417 1 98.75 21 LEU B O 1
ATOM 1216 N N . ALA B 1 22 ? -3.943 -2.873 -3.205 1 98.88 22 ALA B N 1
ATOM 1217 C CA . ALA B 1 22 ? -5.195 -2.32 -2.693 1 98.88 22 ALA B CA 1
ATOM 1218 C C . ALA B 1 22 ? -6.398 -2.934 -3.406 1 98.88 22 ALA B C 1
ATOM 1220 O O . ALA B 1 22 ? -6.457 -2.945 -4.637 1 98.88 22 ALA B O 1
ATOM 1221 N N . THR B 1 23 ? -7.27 -3.52 -2.709 1 98.75 23 THR B N 1
ATOM 1222 C CA . THR B 1 23 ? -8.562 -4.023 -3.164 1 98.75 23 THR B CA 1
ATOM 1223 C C . THR B 1 23 ? -9.703 -3.348 -2.41 1 98.75 23 THR B C 1
ATOM 1225 O O . THR B 1 23 ? -9.469 -2.564 -1.488 1 98.75 23 THR B O 1
ATOM 1228 N N . ALA B 1 24 ? -10.906 -3.543 -2.83 1 98.62 24 ALA B N 1
ATOM 1229 C CA . ALA B 1 24 ? -12.102 -3.141 -2.094 1 98.62 24 ALA B CA 1
ATOM 1230 C C . ALA B 1 24 ? -13.156 -4.242 -2.123 1 98.62 24 ALA B C 1
ATOM 1232 O O . ALA B 1 24 ? -13.32 -4.934 -3.131 1 98.62 24 ALA B O 1
ATOM 1233 N N . ASP B 1 25 ? -13.828 -4.367 -1.027 1 97.62 25 ASP B N 1
ATOM 1234 C CA . ASP B 1 25 ? -14.891 -5.367 -1.017 1 97.62 25 ASP B CA 1
ATOM 1235 C C . ASP B 1 25 ? -16.125 -4.855 -1.741 1 97.62 25 ASP B C 1
ATOM 1237 O O . ASP B 1 25 ? -16.109 -3.771 -2.326 1 97.62 25 ASP B O 1
ATOM 1241 N N . ALA B 1 26 ? -17.156 -5.625 -1.706 1 96.31 26 ALA B N 1
ATOM 1242 C CA . ALA B 1 26 ? -18.359 -5.328 -2.471 1 96.31 26 ALA B CA 1
ATOM 1243 C C . ALA B 1 26 ? -19 -4.023 -2.002 1 96.31 26 ALA B C 1
ATOM 1245 O O . ALA B 1 26 ? -19.734 -3.383 -2.75 1 96.31 26 ALA B O 1
ATOM 1246 N N . THR B 1 27 ? -18.719 -3.607 -0.748 1 97.19 27 THR B N 1
ATOM 1247 C CA . THR B 1 27 ? -19.297 -2.387 -0.203 1 97.19 27 THR B CA 1
ATOM 1248 C C . THR B 1 27 ? -18.375 -1.192 -0.441 1 97.19 27 THR B C 1
ATOM 1250 O O . THR B 1 27 ? -18.703 -0.067 -0.056 1 97.19 27 THR B O 1
ATOM 1253 N N . GLY B 1 28 ? -17.219 -1.437 -1.056 1 98 28 GLY B N 1
ATOM 1254 C CA . GLY B 1 28 ? -16.266 -0.375 -1.347 1 98 28 GLY B CA 1
ATOM 1255 C C . GLY B 1 28 ? -15.273 -0.139 -0.226 1 98 28 GLY B C 1
ATOM 1256 O O . GLY B 1 28 ? -14.555 0.861 -0.227 1 98 28 GLY B O 1
ATOM 1257 N N . ALA B 1 29 ? -15.289 -1.021 0.808 1 98.38 29 ALA B N 1
ATOM 1258 C CA . ALA B 1 29 ? -14.305 -0.876 1.877 1 98.38 29 ALA B CA 1
ATOM 1259 C C . ALA B 1 29 ? -12.914 -1.289 1.4 1 98.38 29 ALA B C 1
ATOM 1261 O O . ALA B 1 29 ? -12.711 -2.426 0.97 1 98.38 29 ALA B O 1
ATOM 1262 N N . PRO B 1 30 ? -11.938 -0.409 1.497 1 98.81 30 PRO B N 1
ATOM 1263 C CA . PRO B 1 30 ? -10.594 -0.712 1.008 1 98.81 30 PRO B CA 1
ATOM 1264 C C . PRO B 1 30 ? -9.859 -1.726 1.885 1 98.81 30 PRO B C 1
ATOM 1266 O O . PRO B 1 30 ? -10.164 -1.849 3.074 1 98.81 30 PRO B O 1
ATOM 1269 N N . HIS B 1 31 ? -9.016 -2.449 1.327 1 98.5 31 HIS B N 1
ATOM 1270 C CA . HIS B 1 31 ? -8.086 -3.391 1.945 1 98.5 31 HIS B CA 1
ATOM 1271 C C . HIS B 1 31 ? -6.703 -3.299 1.309 1 98.5 31 HIS B C 1
ATOM 1273 O O . HIS B 1 31 ? -6.578 -2.926 0.14 1 98.5 31 HIS B O 1
ATOM 1279 N N . ALA B 1 32 ? -5.684 -3.574 2.057 1 98.56 32 ALA B N 1
ATOM 1280 C CA . ALA B 1 32 ? -4.324 -3.484 1.521 1 98.56 32 ALA B CA 1
ATOM 1281 C C . ALA B 1 32 ? -3.434 -4.578 2.102 1 98.56 32 ALA B C 1
ATOM 1283 O O . ALA B 1 32 ? -3.512 -4.887 3.293 1 98.56 32 ALA B O 1
ATOM 1284 N N . VAL B 1 33 ? -2.609 -5.148 1.312 1 97.56 33 VAL B N 1
ATOM 1285 C CA . VAL B 1 33 ? -1.634 -6.148 1.73 1 97.56 33 VAL B CA 1
ATOM 1286 C C . VAL B 1 33 ? -0.367 -6.023 0.888 1 97.56 33 VAL B C 1
ATOM 1288 O O . VAL B 1 33 ? -0.431 -5.66 -0.29 1 97.56 33 VAL B O 1
ATOM 1291 N N . PRO B 1 34 ? 0.769 -6.277 1.488 1 97.88 34 PRO B N 1
ATOM 1292 C CA . PRO B 1 34 ? 1.951 -6.402 0.634 1 97.88 34 PRO B CA 1
ATOM 1293 C C . PRO B 1 34 ? 1.993 -7.73 -0.122 1 97.88 34 PRO B C 1
ATOM 1295 O O . PRO B 1 34 ? 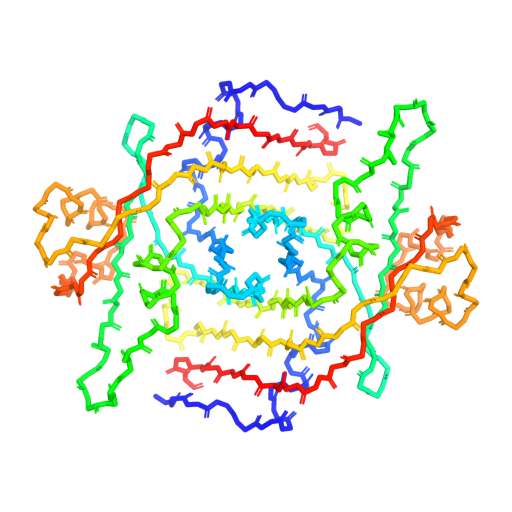1.341 -8.695 0.282 1 97.88 34 PRO B O 1
ATOM 1298 N N . MET B 1 35 ? 2.723 -7.723 -1.224 1 97.19 35 MET B N 1
ATOM 1299 C CA . MET B 1 35 ? 2.881 -8.953 -1.989 1 97.19 35 MET B CA 1
ATOM 1300 C C . MET B 1 35 ? 4.176 -8.938 -2.793 1 97.19 35 MET B C 1
ATOM 1302 O O . MET B 1 35 ? 4.609 -7.879 -3.256 1 97.19 35 MET B O 1
ATOM 1306 N N . VAL B 1 36 ? 4.766 -10.094 -2.91 1 97.81 36 VAL B N 1
ATOM 1307 C CA . VAL B 1 36 ? 5.758 -10.25 -3.967 1 97.81 36 VAL B CA 1
ATOM 1308 C C . VAL B 1 36 ? 5.055 -10.492 -5.301 1 97.81 36 VAL B C 1
ATOM 1310 O O . VAL B 1 36 ? 3.895 -10.906 -5.332 1 97.81 36 VAL B O 1
ATOM 1313 N N . PHE B 1 37 ? 5.73 -10.188 -6.387 1 98.56 37 PHE B N 1
ATOM 1314 C CA . PHE B 1 37 ? 5.082 -10.188 -7.695 1 98.56 37 PHE B CA 1
ATOM 1315 C C . PHE B 1 37 ? 6.113 -10.312 -8.812 1 98.56 37 PHE B C 1
ATOM 1317 O O . PHE B 1 37 ? 7.312 -10.141 -8.57 1 98.56 37 PHE B O 1
ATOM 1324 N N . ALA B 1 38 ? 5.621 -10.594 -9.914 1 98.75 38 ALA B N 1
ATOM 1325 C CA . ALA B 1 38 ? 6.379 -10.477 -11.156 1 98.75 38 ALA B CA 1
ATOM 1326 C C . ALA B 1 38 ? 5.539 -9.82 -12.25 1 98.75 38 ALA B C 1
ATOM 1328 O O . ALA B 1 38 ? 4.332 -10.062 -12.344 1 98.75 38 ALA B O 1
ATOM 1329 N N . LEU B 1 39 ? 6.16 -8.992 -13.055 1 98.69 39 LEU B N 1
ATOM 1330 C CA . LEU B 1 39 ? 5.508 -8.328 -14.18 1 98.69 39 LEU B CA 1
ATOM 1331 C C . LEU B 1 39 ? 5.941 -8.953 -15.5 1 98.69 39 LEU B C 1
ATOM 1333 O O . LEU B 1 39 ? 7.137 -9.031 -15.797 1 98.69 39 LEU B O 1
ATOM 1337 N N . THR B 1 40 ? 5.039 -9.461 -16.234 1 97.31 40 THR B N 1
ATOM 1338 C CA . THR B 1 40 ? 5.234 -9.953 -17.594 1 97.31 40 THR B CA 1
ATOM 1339 C C . THR B 1 40 ? 4.332 -9.211 -18.578 1 97.31 40 THR B C 1
ATOM 1341 O O . THR B 1 40 ? 3.109 -9.375 -18.547 1 97.31 40 THR B O 1
ATOM 1344 N N . GLY B 1 41 ? 4.984 -8.414 -19.531 1 94.75 41 GLY B N 1
ATOM 1345 C CA . GLY B 1 41 ? 4.137 -7.523 -20.312 1 94.75 41 GLY B CA 1
ATOM 1346 C C . GLY B 1 41 ? 3.336 -6.559 -19.453 1 94.75 41 GLY B C 1
ATOM 1347 O O . GLY B 1 41 ? 3.902 -5.801 -18.672 1 94.75 41 GLY B O 1
ATOM 1348 N N . ASP B 1 42 ? 2.033 -6.617 -19.578 1 95.75 42 ASP B N 1
ATOM 1349 C CA . ASP B 1 42 ? 1.182 -5.742 -18.781 1 95.75 42 ASP B CA 1
ATOM 1350 C C . ASP B 1 42 ? 0.381 -6.539 -17.75 1 95.75 42 ASP B C 1
ATOM 1352 O O . ASP B 1 42 ? -0.708 -6.129 -17.344 1 95.75 42 ASP B O 1
ATOM 1356 N N . THR B 1 43 ? 0.904 -7.695 -17.422 1 98.56 43 THR B N 1
ATOM 1357 C CA . THR B 1 43 ? 0.238 -8.523 -16.422 1 98.56 43 THR B CA 1
ATOM 1358 C C . THR B 1 43 ? 1.109 -8.68 -15.188 1 98.56 43 THR B C 1
ATOM 1360 O O . THR B 1 43 ? 2.289 -9.023 -15.289 1 98.56 43 THR B O 1
ATOM 1363 N N . ILE B 1 44 ? 0.578 -8.43 -14.07 1 98.88 44 ILE B N 1
ATOM 1364 C CA . ILE B 1 44 ? 1.22 -8.656 -12.773 1 98.88 44 ILE B CA 1
ATOM 1365 C C . ILE B 1 44 ? 0.757 -9.992 -12.195 1 98.88 44 ILE B C 1
ATOM 1367 O O . ILE B 1 44 ? -0.445 -10.242 -12.086 1 98.88 44 ILE B O 1
ATOM 1371 N N . TYR B 1 45 ? 1.697 -10.844 -11.812 1 98.5 45 TYR B N 1
ATOM 1372 C CA . TYR B 1 45 ? 1.395 -12.109 -11.156 1 98.5 45 TYR B CA 1
ATOM 1373 C C . TYR B 1 45 ? 1.86 -12.102 -9.703 1 98.5 45 TYR B C 1
ATOM 1375 O O . TYR B 1 45 ? 2.93 -11.57 -9.391 1 98.5 45 TYR B O 1
ATOM 1383 N N . SER B 1 46 ? 1.113 -12.688 -8.852 1 97.81 46 SER B N 1
ATOM 1384 C CA . SER B 1 46 ? 1.487 -12.93 -7.465 1 97.81 46 SER B CA 1
ATOM 1385 C C . SER B 1 46 ? 0.932 -14.258 -6.961 1 97.81 46 SER B C 1
ATOM 1387 O O . SER B 1 46 ? -0.038 -14.781 -7.516 1 97.81 46 SER B O 1
ATOM 1389 N N . ALA B 1 47 ? 1.583 -14.805 -5.992 1 95.06 47 ALA B N 1
ATOM 1390 C CA . ALA B 1 47 ? 1.095 -16.016 -5.344 1 95.06 47 ALA B CA 1
ATOM 1391 C C . ALA B 1 47 ? 0.621 -15.734 -3.924 1 95.06 47 ALA B C 1
ATOM 1393 O O . ALA B 1 47 ? 1.2 -14.898 -3.227 1 95.06 47 ALA B O 1
ATOM 1394 N N . VAL B 1 48 ? -0.438 -16.344 -3.59 1 89.5 48 VAL B N 1
ATOM 1395 C CA . VAL B 1 48 ? -0.946 -16.234 -2.227 1 89.5 48 VAL B CA 1
ATOM 1396 C C . VAL B 1 48 ? -0.573 -17.5 -1.441 1 89.5 48 VAL B C 1
ATOM 1398 O O . VAL B 1 48 ? -1.02 -18.594 -1.771 1 89.5 48 VAL B O 1
ATOM 1401 N N . ASP B 1 49 ? 0.511 -17.406 -0.702 1 73.62 49 ASP B N 1
ATOM 1402 C CA . ASP B 1 49 ? 0.962 -18.547 0.075 1 73.62 49 ASP B CA 1
ATOM 1403 C C . ASP B 1 49 ? -0.059 -18.922 1.147 1 73.62 49 ASP B C 1
ATOM 1405 O O . ASP B 1 49 ? -0.425 -18.094 1.979 1 73.62 49 ASP B O 1
ATOM 1409 N N . ALA B 1 50 ? -1.046 -19.734 0.722 1 57.88 50 ALA B N 1
ATOM 1410 C CA . ALA B 1 50 ? -2.008 -20.234 1.694 1 57.88 50 ALA B CA 1
ATOM 1411 C C . ALA B 1 50 ? -1.297 -20.875 2.885 1 57.88 50 ALA B C 1
ATOM 1413 O O . ALA B 1 50 ? -0.423 -21.734 2.711 1 57.88 50 ALA B O 1
ATOM 1414 N N . LYS B 1 51 ? -0.662 -20.312 3.885 1 52.41 51 LYS B N 1
ATOM 1415 C CA . LYS B 1 51 ? -0.374 -21.281 4.945 1 52.41 51 LYS B CA 1
ATOM 1416 C C . LYS B 1 51 ? -1.595 -22.141 5.246 1 52.41 51 LYS B C 1
ATOM 1418 O O . LYS B 1 51 ? -2.73 -21.672 5.152 1 52.41 51 LYS B O 1
ATOM 1423 N N . PRO B 1 52 ? -1.436 -23.562 5.559 1 45.78 52 PRO B N 1
ATOM 1424 C CA . PRO B 1 52 ? -2.41 -24.656 5.711 1 45.78 52 PRO B CA 1
ATOM 1425 C C . PRO B 1 52 ? -3.707 -24.188 6.375 1 45.78 52 PRO B C 1
ATOM 1427 O O . PRO B 1 52 ? -4.797 -24.547 5.918 1 45.78 52 PRO B O 1
ATOM 1430 N N . LYS B 1 53 ? -3.822 -24.219 7.816 1 45.78 53 LYS B N 1
ATOM 1431 C CA . LYS B 1 53 ? -5.074 -24.406 8.547 1 45.78 53 LYS B CA 1
ATOM 1432 C C . LYS B 1 53 ? -6.023 -23.234 8.305 1 45.78 53 LYS B C 1
ATOM 1434 O O . LYS B 1 53 ? -7.188 -23.281 8.711 1 45.78 53 LYS B O 1
ATOM 1439 N N . ARG B 1 54 ? -5.594 -22.141 8.594 1 43.25 54 ARG B N 1
ATOM 1440 C CA . ARG B 1 54 ? -6.586 -21.094 8.797 1 43.25 54 ARG B CA 1
ATOM 1441 C C . ARG B 1 54 ? -7.301 -20.75 7.492 1 43.25 54 ARG B C 1
ATOM 1443 O O . ARG B 1 54 ? -6.711 -20.844 6.414 1 43.25 54 ARG B O 1
ATOM 1450 N N . THR B 1 55 ? -8.75 -20.984 7.484 1 44.62 55 THR B N 1
ATOM 1451 C CA . THR B 1 55 ? -9.797 -20.609 6.535 1 44.62 55 THR B CA 1
ATOM 1452 C C . THR B 1 55 ? -9.375 -19.391 5.719 1 44.62 55 THR B C 1
ATOM 1454 O O . THR B 1 55 ? -10.219 -18.594 5.316 1 44.62 55 THR B O 1
ATOM 1457 N N . THR B 1 56 ? -8.344 -19.094 5.746 1 44.38 56 THR B N 1
ATOM 1458 C CA . THR B 1 56 ? -8.031 -17.719 5.359 1 44.38 56 THR B CA 1
ATOM 1459 C C . THR B 1 56 ? -8.602 -17.406 3.977 1 44.38 56 THR B C 1
ATOM 1461 O O . THR B 1 56 ? -8.055 -17.844 2.961 1 44.38 56 THR B O 1
ATOM 1464 N N . ALA B 1 57 ? -9.836 -17.703 3.67 1 52.31 57 ALA B N 1
ATOM 1465 C CA . ALA B 1 57 ? -10.438 -16.75 2.738 1 52.31 57 ALA B CA 1
ATOM 1466 C C . ALA B 1 57 ? -9.766 -15.383 2.854 1 52.31 57 ALA B C 1
ATOM 1468 O O . ALA B 1 57 ? -10.086 -14.602 3.756 1 52.31 57 ALA B O 1
ATOM 1469 N N . LEU B 1 58 ? -8.453 -15.352 2.33 1 82.81 58 LEU B N 1
ATOM 1470 C CA . LEU B 1 58 ? -7.703 -14.109 2.334 1 82.81 58 LEU B CA 1
ATOM 1471 C C . LEU B 1 58 ? -8.531 -12.969 1.755 1 82.81 58 LEU B C 1
ATOM 1473 O O . LEU B 1 58 ? -9.109 -13.102 0.673 1 82.81 58 LEU B O 1
ATOM 1477 N N . ARG B 1 59 ? -8.961 -12.125 2.615 1 89.62 59 ARG B N 1
ATOM 1478 C CA . ARG B 1 59 ? -9.773 -10.961 2.287 1 89.62 59 ARG B CA 1
ATOM 1479 C C . ARG B 1 59 ? -9.422 -10.414 0.908 1 89.62 59 ARG B C 1
ATOM 1481 O O . ARG B 1 59 ? -10.305 -9.992 0.158 1 89.62 59 ARG B O 1
ATOM 1488 N N . ARG B 1 60 ? -8.188 -10.57 0.491 1 93.31 60 ARG B N 1
ATOM 1489 C CA . ARG B 1 60 ? -7.785 -10.062 -0.819 1 93.31 60 ARG B CA 1
ATOM 1490 C C . ARG B 1 60 ? -8.422 -10.883 -1.938 1 93.31 60 ARG B C 1
ATOM 1492 O O . ARG B 1 60 ? -8.805 -10.336 -2.973 1 93.31 60 ARG B O 1
ATOM 1499 N N . LEU B 1 61 ? -8.547 -12.172 -1.733 1 94.12 61 LEU B N 1
ATOM 1500 C CA . LEU B 1 61 ? -9.125 -13.031 -2.758 1 94.12 61 LEU B CA 1
ATOM 1501 C C . LEU B 1 61 ? -10.641 -12.844 -2.836 1 94.12 61 LEU B C 1
ATOM 1503 O O . LEU B 1 61 ? -11.203 -12.758 -3.93 1 94.12 61 LEU B O 1
ATOM 1507 N N . ALA B 1 62 ? -11.266 -12.797 -1.641 1 94.75 62 ALA B N 1
ATOM 1508 C CA . ALA B 1 62 ? -12.695 -12.523 -1.604 1 94.75 62 ALA B CA 1
ATOM 1509 C C . ALA B 1 62 ? -13.016 -11.18 -2.254 1 94.75 62 ALA B C 1
ATOM 1511 O O . ALA B 1 62 ? -13.984 -11.055 -3.004 1 94.75 62 ALA B O 1
ATOM 1512 N N . ASN B 1 63 ? -12.219 -10.141 -1.979 1 97.5 63 ASN B N 1
ATOM 1513 C CA . ASN B 1 63 ? -12.406 -8.82 -2.572 1 97.5 63 ASN B CA 1
ATOM 1514 C C . ASN B 1 63 ? -12.305 -8.867 -4.094 1 97.5 63 ASN B C 1
ATOM 1516 O O . ASN B 1 63 ? -13.148 -8.32 -4.797 1 97.5 63 ASN B O 1
ATOM 1520 N N . VAL B 1 64 ? -11.258 -9.547 -4.582 1 97.44 64 VAL B N 1
ATOM 1521 C CA . VAL B 1 64 ? -11.016 -9.617 -6.02 1 97.44 64 VAL B CA 1
ATOM 1522 C C . VAL B 1 64 ? -12.195 -10.297 -6.711 1 97.44 64 VAL B C 1
ATOM 1524 O O . VAL B 1 64 ? -12.609 -9.883 -7.797 1 97.44 64 VAL B O 1
ATOM 1527 N N . ARG B 1 65 ? -12.773 -11.352 -6.117 1 96.56 65 ARG B N 1
ATOM 1528 C CA . ARG B 1 65 ? -13.914 -12.055 -6.695 1 96.56 65 ARG B CA 1
ATOM 1529 C C . ARG B 1 65 ? -15.141 -11.148 -6.754 1 96.56 65 ARG B C 1
ATOM 1531 O O . ARG B 1 65 ? -15.922 -11.211 -7.707 1 96.56 65 ARG B O 1
ATOM 1538 N N . ALA B 1 66 ? -15.289 -10.273 -5.777 1 97.44 66 ALA B N 1
ATOM 1539 C CA . ALA B 1 66 ? -16.453 -9.398 -5.688 1 97.44 66 ALA B CA 1
ATOM 1540 C C . ALA B 1 66 ? -16.25 -8.117 -6.492 1 97.44 66 ALA B C 1
ATOM 1542 O O . ALA B 1 66 ? -17.203 -7.543 -7.016 1 97.44 66 ALA B O 1
ATOM 1543 N N . ASN B 1 67 ? -15.062 -7.574 -6.59 1 98.38 67 ASN B N 1
ATOM 1544 C CA . ASN B 1 67 ? -14.625 -6.332 -7.223 1 98.38 67 ASN B CA 1
ATOM 1545 C C . ASN B 1 67 ? -13.219 -6.461 -7.805 1 98.38 67 ASN B C 1
ATOM 1547 O O . ASN B 1 67 ? -12.234 -6.266 -7.094 1 98.38 67 ASN B O 1
ATOM 1551 N N . PRO B 1 68 ? -13.172 -6.797 -9.07 1 98.69 68 PRO B N 1
ATOM 1552 C CA . PRO B 1 68 ? -11.867 -7.145 -9.648 1 98.69 68 PRO B CA 1
ATOM 1553 C C . PRO B 1 68 ? -10.953 -5.934 -9.812 1 98.69 68 PRO B C 1
ATOM 1555 O O . PRO B 1 68 ? -9.773 -6.086 -10.148 1 98.69 68 PRO B O 1
ATOM 1558 N N . ARG B 1 69 ? -11.461 -4.703 -9.656 1 98.81 69 ARG B N 1
ATOM 1559 C CA . ARG B 1 69 ? -10.609 -3.518 -9.758 1 98.81 69 ARG B CA 1
ATOM 1560 C C . ARG B 1 69 ? -9.609 -3.461 -8.609 1 98.81 69 ARG B C 1
ATOM 1562 O O . ARG B 1 69 ? -9.969 -3.664 -7.449 1 98.81 69 ARG B O 1
ATOM 1569 N N . VAL B 1 70 ? -8.367 -3.24 -8.961 1 98.88 70 VAL B N 1
ATOM 1570 C CA . VAL B 1 70 ? -7.316 -3.18 -7.949 1 98.88 70 VAL B CA 1
ATOM 1571 C C . VAL B 1 70 ? -6.328 -2.072 -8.297 1 98.88 70 VAL B C 1
ATOM 1573 O O . VAL B 1 70 ? -6.293 -1.598 -9.438 1 98.88 70 VAL B O 1
ATOM 1576 N N . ALA B 1 71 ? -5.602 -1.595 -7.379 1 98.88 71 ALA B N 1
ATOM 1577 C CA . ALA B 1 71 ? -4.41 -0.765 -7.527 1 98.88 71 ALA B CA 1
ATOM 1578 C C . ALA B 1 71 ? -3.191 -1.435 -6.895 1 98.88 71 ALA B C 1
ATOM 1580 O O . ALA B 1 71 ? -3.277 -1.981 -5.793 1 98.88 71 ALA B O 1
ATOM 1581 N N . VAL B 1 72 ? -2.105 -1.49 -7.574 1 98.94 72 VAL B N 1
ATOM 1582 C CA . VAL B 1 72 ? -0.859 -2.068 -7.082 1 98.94 72 VAL B CA 1
ATOM 1583 C C . VAL B 1 72 ? 0.23 -0.998 -7.051 1 98.94 72 VAL B C 1
ATOM 1585 O O . VAL B 1 72 ? 0.534 -0.383 -8.078 1 98.94 72 VAL B O 1
ATOM 1588 N N . LEU B 1 73 ? 0.801 -0.763 -5.891 1 98.81 73 LEU B N 1
ATOM 1589 C CA . LEU B 1 73 ? 1.723 0.345 -5.664 1 98.81 73 LEU B CA 1
ATOM 1590 C C . LEU B 1 73 ? 3.117 -0.168 -5.324 1 98.81 73 LEU B C 1
ATOM 1592 O O . LEU B 1 73 ? 3.271 -1.014 -4.438 1 98.81 73 LEU B O 1
ATOM 1596 N N . ALA B 1 74 ? 4.094 0.191 -6.027 1 98.94 74 ALA B N 1
ATOM 1597 C CA . ALA B 1 74 ? 5.504 0.087 -5.652 1 98.94 74 ALA B CA 1
ATOM 1598 C C . ALA B 1 74 ? 6.105 1.465 -5.398 1 98.94 74 ALA B C 1
ATOM 1600 O O . ALA B 1 74 ? 5.793 2.426 -6.105 1 98.94 74 ALA B O 1
ATOM 1601 N N . ASP B 1 75 ? 6.93 1.527 -4.383 1 98.25 75 ASP B N 1
ATOM 1602 C CA . ASP B 1 75 ? 7.52 2.828 -4.078 1 98.25 75 ASP B CA 1
ATOM 1603 C C . ASP B 1 75 ? 8.883 2.668 -3.408 1 98.25 75 ASP B C 1
ATOM 1605 O O . ASP B 1 75 ? 9.266 1.562 -3.018 1 98.25 75 ASP B O 1
ATOM 1609 N N . HIS B 1 76 ? 9.641 3.662 -3.383 1 98.38 76 HIS B N 1
ATOM 1610 C CA . HIS B 1 76 ? 10.898 3.781 -2.662 1 98.38 76 HIS B CA 1
ATOM 1611 C C . HIS B 1 76 ? 10.875 4.957 -1.691 1 98.38 76 HIS B C 1
ATOM 1613 O O . HIS B 1 76 ? 10.578 6.086 -2.088 1 98.38 76 HIS B O 1
ATOM 1619 N N . TYR B 1 77 ? 11.086 4.684 -0.452 1 98.06 77 TYR B N 1
ATOM 1620 C CA . TYR B 1 77 ? 11.242 5.711 0.572 1 98.06 77 TYR B CA 1
ATOM 1621 C C . TYR B 1 77 ? 12.664 5.746 1.103 1 98.06 77 TYR B C 1
ATOM 1623 O O . TYR B 1 77 ? 13.297 4.703 1.275 1 98.06 77 TYR B O 1
ATOM 1631 N N . ASP B 1 78 ? 13.133 6.945 1.344 1 98 78 ASP B N 1
ATOM 1632 C CA . ASP B 1 78 ? 14.406 7.23 1.995 1 98 78 ASP B CA 1
ATOM 1633 C C . ASP B 1 78 ? 14.32 8.508 2.826 1 98 78 ASP B C 1
ATOM 1635 O O . ASP B 1 78 ? 13.508 9.391 2.541 1 98 78 ASP B O 1
ATOM 1639 N N . ASP B 1 79 ? 15.195 8.578 3.963 1 97.12 79 ASP B N 1
ATOM 1640 C CA . ASP B 1 79 ? 15.211 9.828 4.719 1 97.12 79 ASP B CA 1
ATOM 1641 C C . ASP B 1 79 ? 15.672 10.992 3.842 1 97.12 79 ASP B C 1
ATOM 1643 O O . ASP B 1 79 ? 15.359 12.148 4.129 1 97.12 79 ASP B O 1
ATOM 1647 N N . ASP B 1 80 ? 16.469 10.672 2.84 1 97.19 80 ASP B N 1
ATOM 1648 C CA . ASP B 1 80 ? 16.734 11.648 1.785 1 97.19 80 ASP B CA 1
ATOM 1649 C C . ASP B 1 80 ? 15.57 11.695 0.794 1 97.19 80 ASP B C 1
ATOM 1651 O O . ASP B 1 80 ? 15.547 10.953 -0.188 1 97.19 80 ASP B O 1
ATOM 1655 N N . TRP B 1 81 ? 14.664 12.633 0.944 1 95.88 81 TRP B N 1
ATOM 1656 C CA . TRP B 1 81 ? 13.398 12.664 0.222 1 95.88 81 TRP B CA 1
ATOM 1657 C C . TRP B 1 81 ? 13.617 13.031 -1.243 1 95.88 81 TRP B C 1
ATOM 1659 O O . TRP B 1 81 ? 12.688 12.938 -2.055 1 95.88 81 TRP B O 1
ATOM 1669 N N . SER B 1 82 ? 14.773 13.406 -1.659 1 95.25 82 SER B N 1
ATOM 1670 C CA . SER B 1 82 ? 15.047 13.68 -3.066 1 95.25 82 SER B CA 1
ATOM 1671 C C . SER B 1 82 ? 15.133 12.383 -3.873 1 95.25 82 SER B C 1
ATOM 1673 O O . SER B 1 82 ? 15.188 12.422 -5.105 1 95.25 82 SER B O 1
ATOM 1675 N N . THR B 1 83 ? 15.109 11.203 -3.252 1 96.69 83 THR B N 1
ATOM 1676 C CA . THR B 1 83 ? 15.242 9.93 -3.951 1 96.69 83 THR B CA 1
ATOM 1677 C C . THR B 1 83 ? 13.906 9.195 -4.012 1 96.69 83 THR B C 1
ATOM 1679 O O . THR B 1 83 ? 13.812 8.109 -4.574 1 96.69 83 THR B O 1
ATOM 1682 N N . LEU B 1 84 ? 12.844 9.812 -3.455 1 96.81 84 LEU B N 1
ATOM 1683 C CA . LEU B 1 84 ? 11.547 9.148 -3.377 1 96.81 84 LEU B CA 1
ATOM 1684 C C . LEU B 1 84 ? 10.961 8.93 -4.77 1 96.81 84 LEU B C 1
ATOM 1686 O O . LEU B 1 84 ? 11.141 9.766 -5.66 1 96.81 84 LEU B O 1
ATOM 1690 N N . TRP B 1 85 ? 10.297 7.891 -4.918 1 96.88 85 TRP B N 1
ATOM 1691 C CA . TRP B 1 85 ? 9.453 7.699 -6.09 1 96.88 85 TRP B CA 1
ATOM 1692 C C . TRP B 1 85 ? 8.336 6.703 -5.805 1 96.88 85 TRP B C 1
ATOM 1694 O O . TRP B 1 85 ? 8.391 5.961 -4.82 1 96.88 85 TRP B O 1
ATOM 1704 N N . TRP B 1 86 ? 7.328 6.75 -6.59 1 97.38 86 TRP B N 1
ATOM 1705 C CA . TRP B 1 86 ? 6.301 5.719 -6.57 1 97.38 86 TRP B CA 1
ATOM 1706 C C . TRP B 1 86 ? 5.738 5.48 -7.969 1 97.38 86 TRP B C 1
ATOM 1708 O O . TRP B 1 86 ? 5.75 6.379 -8.812 1 97.38 86 TRP B O 1
ATOM 1718 N N . VAL B 1 87 ? 5.332 4.277 -8.211 1 98.12 87 VAL B N 1
ATOM 1719 C CA . VAL B 1 87 ? 4.621 3.85 -9.414 1 98.12 87 VAL B CA 1
ATOM 1720 C C . VAL B 1 87 ? 3.393 3.035 -9.023 1 98.12 87 VAL B C 1
ATOM 1722 O O . VAL B 1 87 ? 3.475 2.143 -8.18 1 98.12 87 VAL B O 1
ATOM 1725 N N . ARG B 1 88 ? 2.248 3.332 -9.594 1 98.31 88 ARG B N 1
ATOM 1726 C CA . ARG B 1 88 ? 0.993 2.631 -9.344 1 98.31 88 ARG B CA 1
ATOM 1727 C C . ARG B 1 88 ? 0.428 2.039 -10.625 1 98.31 88 ARG B C 1
ATOM 1729 O O . ARG B 1 88 ? 0.406 2.705 -11.664 1 98.31 88 ARG B O 1
ATOM 1736 N N . ALA B 1 89 ? 0.092 0.847 -10.57 1 98.62 89 ALA B N 1
ATOM 1737 C CA . ALA B 1 89 ? -0.618 0.143 -11.641 1 98.62 89 ALA B CA 1
ATOM 1738 C C . ALA B 1 89 ? -2.086 -0.064 -11.273 1 98.62 89 ALA B C 1
ATOM 1740 O O . ALA B 1 89 ? -2.398 -0.724 -10.281 1 98.62 89 ALA B O 1
ATOM 1741 N N . ASP B 1 90 ? -2.949 0.521 -12.039 1 98.44 90 ASP B N 1
ATOM 1742 C CA . ASP B 1 90 ? -4.383 0.282 -11.891 1 98.44 90 ASP B CA 1
ATOM 1743 C C . ASP B 1 90 ? -4.875 -0.734 -12.914 1 98.44 90 ASP B C 1
ATOM 1745 O O . ASP B 1 90 ? -4.48 -0.687 -14.086 1 98.44 90 ASP B O 1
ATOM 1749 N N . GLY B 1 91 ? -5.637 -1.662 -12.422 1 98.75 91 GLY B N 1
ATOM 1750 C CA . GLY B 1 91 ? -6.109 -2.672 -13.359 1 98.75 91 GLY B CA 1
ATOM 1751 C C . GLY B 1 91 ? -7.156 -3.596 -12.758 1 98.75 91 GLY B C 1
ATOM 1752 O O . GLY B 1 91 ? -7.898 -3.199 -11.859 1 98.75 91 GLY B O 1
ATOM 1753 N N . GLU B 1 92 ? -7.332 -4.766 -13.383 1 98.88 92 GLU B N 1
ATOM 1754 C CA . GLU B 1 92 ? -8.297 -5.773 -12.945 1 98.88 92 GLU B CA 1
ATOM 1755 C C . GLU B 1 92 ? -7.609 -7.098 -12.633 1 98.88 92 GLU B C 1
ATOM 1757 O O . GLU B 1 92 ? -6.777 -7.57 -13.406 1 98.88 92 GLU B O 1
ATOM 1762 N N . ALA B 1 93 ? -7.988 -7.652 -11.539 1 98.69 93 ALA B N 1
ATOM 1763 C CA . ALA B 1 93 ? -7.375 -8.891 -11.055 1 98.69 93 ALA B CA 1
ATOM 1764 C C . ALA B 1 93 ? -8.312 -10.078 -11.242 1 98.69 93 ALA B C 1
ATOM 1766 O O . ALA B 1 93 ? -9.539 -9.922 -11.211 1 98.69 93 ALA B O 1
ATOM 1767 N N . ARG B 1 94 ? -7.75 -11.211 -11.391 1 98.19 94 ARG B N 1
ATOM 1768 C CA . ARG B 1 94 ? -8.422 -12.5 -11.359 1 98.19 94 ARG B CA 1
ATOM 1769 C C . ARG B 1 94 ? -7.684 -13.492 -10.469 1 98.19 94 ARG B C 1
ATOM 1771 O O . ARG B 1 94 ? -6.457 -13.43 -10.352 1 98.19 94 ARG B O 1
ATOM 1778 N N . VAL B 1 95 ? -8.477 -14.359 -9.875 1 96.94 95 VAL B N 1
ATOM 1779 C CA . VAL B 1 95 ? -7.902 -15.43 -9.07 1 96.94 95 VAL B CA 1
ATOM 1780 C C . VAL B 1 95 ? -7.73 -16.688 -9.93 1 96.94 95 VAL B C 1
ATOM 1782 O O . VAL B 1 95 ? -8.664 -17.109 -10.617 1 96.94 95 VAL B O 1
ATOM 1785 N N . LEU B 1 96 ? -6.492 -17.188 -9.891 1 95.69 96 LEU B N 1
ATOM 1786 C CA . LEU B 1 96 ? -6.164 -18.391 -10.633 1 95.69 96 LEU B CA 1
ATOM 1787 C C . LEU B 1 96 ? -5.789 -19.531 -9.68 1 95.69 96 LEU B C 1
ATOM 1789 O O . LEU B 1 96 ? -4.941 -19.359 -8.805 1 95.69 96 LEU B O 1
ATOM 1793 N N . ASP B 1 97 ? -6.383 -20.672 -9.875 1 92.25 97 ASP B N 1
ATOM 1794 C CA . ASP B 1 97 ? -6.008 -21.812 -9.055 1 92.25 97 ASP B CA 1
ATOM 1795 C C . ASP B 1 97 ? -4.629 -22.344 -9.453 1 92.25 97 ASP B C 1
ATOM 1797 O O . ASP B 1 97 ? -3.832 -22.719 -8.594 1 92.25 97 ASP B O 1
ATOM 1801 N N . GLN B 1 98 ? -4.438 -22.375 -10.727 1 91.69 98 GLN B N 1
ATOM 1802 C CA . GLN B 1 98 ? -3.154 -22.781 -11.297 1 91.69 98 GLN B CA 1
ATOM 1803 C C . GLN B 1 98 ? -2.641 -21.719 -12.281 1 91.69 98 GLN B C 1
ATOM 1805 O O . GLN B 1 98 ? -3.424 -21.125 -13.023 1 91.69 98 GLN B O 1
ATOM 1810 N N . ALA B 1 99 ? -1.44 -21.484 -12.211 1 93.31 99 ALA B N 1
ATOM 1811 C CA . ALA B 1 99 ? -0.816 -20.5 -13.102 1 93.31 99 ALA B CA 1
ATOM 1812 C C . ALA B 1 99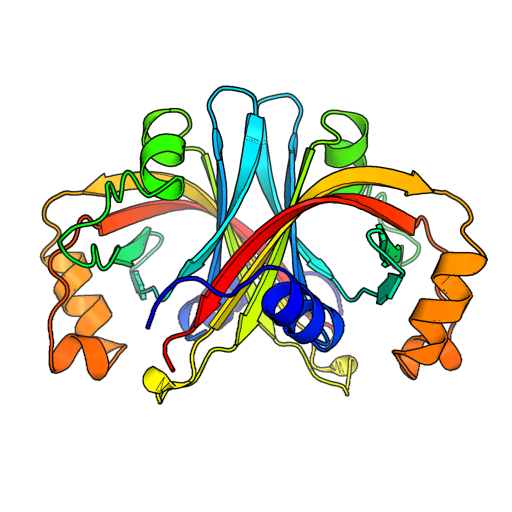 ? 0.64 -20.859 -13.375 1 93.31 99 ALA B C 1
ATOM 1814 O O . ALA B 1 99 ? 1.556 -20.266 -12.812 1 93.31 99 ALA B O 1
ATOM 1815 N N . PRO B 1 100 ? 0.833 -21.812 -14.25 1 94.62 100 PRO B N 1
ATOM 1816 C CA . PRO B 1 100 ? 2.199 -22.266 -14.523 1 94.62 100 PRO B CA 1
ATOM 1817 C C . PRO B 1 100 ? 3.121 -21.125 -14.961 1 94.62 100 PRO B C 1
ATOM 1819 O O . PRO B 1 100 ? 4.297 -21.094 -14.586 1 94.62 100 PRO B O 1
ATOM 1822 N N . GLU B 1 101 ? 2.627 -20.25 -15.82 1 94.75 101 GLU B N 1
ATOM 1823 C CA . GLU B 1 101 ? 3.436 -19.109 -16.25 1 94.75 101 GLU B CA 1
ATOM 1824 C C . GLU B 1 101 ? 3.834 -18.234 -15.055 1 94.75 101 GLU B C 1
ATOM 1826 O O . GLU B 1 101 ? 4.984 -17.812 -14.953 1 94.75 101 GLU B O 1
ATOM 1831 N N . ALA B 1 102 ? 2.881 -17.938 -14.164 1 95.44 102 ALA B N 1
ATOM 1832 C CA . ALA B 1 102 ? 3.146 -17.156 -12.961 1 95.44 102 ALA B CA 1
ATOM 1833 C C . ALA B 1 102 ? 4.23 -17.812 -12.109 1 95.44 102 ALA B C 1
ATOM 1835 O O . ALA B 1 102 ? 5.133 -17.141 -11.617 1 95.44 102 ALA B O 1
ATOM 1836 N N . LEU B 1 103 ? 4.117 -19.109 -11.914 1 95.19 103 LEU B N 1
ATOM 1837 C CA . LEU B 1 103 ? 5.086 -19.844 -11.109 1 95.19 103 LEU B CA 1
ATOM 1838 C C . LEU B 1 103 ? 6.496 -19.672 -11.656 1 95.19 103 LEU B C 1
ATOM 1840 O O . LEU B 1 103 ? 7.438 -19.422 -10.891 1 95.19 103 LEU B O 1
ATOM 1844 N N . THR B 1 104 ? 6.641 -19.812 -12.969 1 97.25 104 THR B N 1
ATOM 1845 C CA . THR B 1 104 ? 7.941 -19.719 -13.609 1 97.25 104 THR B CA 1
ATOM 1846 C C . THR B 1 104 ? 8.562 -18.344 -13.375 1 97.25 104 THR B C 1
ATOM 1848 O O . THR B 1 104 ? 9.711 -18.234 -12.953 1 97.25 104 THR B O 1
ATOM 1851 N N . VAL B 1 105 ? 7.828 -17.312 -13.594 1 98.25 105 VAL B N 1
ATOM 1852 C CA . VAL B 1 105 ? 8.391 -15.961 -13.531 1 98.25 105 VAL B CA 1
ATOM 1853 C C . VAL B 1 105 ? 8.609 -15.562 -12.07 1 98.25 105 VAL B C 1
ATOM 1855 O O . VAL B 1 105 ? 9.57 -14.852 -11.758 1 98.25 105 VAL B O 1
ATOM 1858 N N . LEU B 1 106 ? 7.754 -15.961 -11.164 1 98.06 106 LEU B N 1
ATOM 1859 C CA . LEU B 1 106 ? 7.949 -15.695 -9.75 1 98.06 106 LEU B CA 1
ATOM 1860 C C . LEU B 1 106 ? 9.188 -16.406 -9.219 1 98.06 106 LEU B C 1
ATOM 1862 O O . LEU B 1 106 ? 9.984 -15.828 -8.484 1 98.06 106 LEU B O 1
ATOM 1866 N N . ALA B 1 107 ? 9.367 -17.656 -9.57 1 97.62 107 ALA B N 1
ATOM 1867 C CA . ALA B 1 107 ? 10.531 -18.422 -9.141 1 97.62 107 ALA B CA 1
ATOM 1868 C C . ALA B 1 107 ? 11.82 -17.828 -9.695 1 97.62 107 ALA B C 1
ATOM 1870 O O . ALA B 1 107 ? 12.867 -17.891 -9.047 1 97.62 107 ALA B O 1
ATOM 1871 N N . ALA B 1 108 ? 11.773 -17.312 -10.898 1 98.06 108 ALA B N 1
ATOM 1872 C CA . ALA B 1 108 ? 12.938 -16.656 -11.484 1 98.06 108 ALA B CA 1
ATOM 1873 C C . ALA B 1 108 ? 13.32 -15.406 -10.695 1 98.06 108 ALA B C 1
ATOM 1875 O O . ALA B 1 108 ? 14.5 -15.078 -10.578 1 98.06 108 ALA B O 1
ATOM 1876 N N . LYS B 1 109 ? 12.32 -14.789 -10.102 1 98.19 109 LYS B N 1
ATOM 1877 C CA . LYS B 1 109 ? 12.547 -13.508 -9.438 1 98.19 109 LYS B CA 1
ATOM 1878 C C . LYS B 1 109 ? 12.898 -13.703 -7.969 1 98.19 109 LYS B C 1
ATOM 1880 O O . LYS B 1 109 ? 13.664 -12.922 -7.402 1 98.19 109 LYS B O 1
ATOM 1885 N N . TYR B 1 110 ? 12.344 -14.68 -7.355 1 98 110 TYR B N 1
ATOM 1886 C CA . TYR B 1 110 ? 12.516 -14.883 -5.922 1 98 110 TYR B CA 1
ATOM 1887 C C . TYR B 1 110 ? 13.125 -16.25 -5.633 1 98 110 TYR B C 1
ATOM 1889 O O . TYR B 1 110 ? 12.508 -17.281 -5.906 1 98 110 TYR B O 1
ATOM 1897 N N . GLU B 1 111 ? 14.266 -16.312 -4.945 1 97.31 111 GLU B N 1
ATOM 1898 C CA . GLU B 1 111 ? 14.922 -17.578 -4.602 1 97.31 111 GLU B CA 1
ATOM 1899 C C . GLU B 1 111 ? 14.047 -18.422 -3.691 1 97.31 111 GLU B C 1
ATOM 1901 O O . GLU B 1 111 ? 14.047 -19.656 -3.791 1 97.31 111 GLU B O 1
ATOM 1906 N N . GLN B 1 112 ? 13.312 -17.812 -2.783 1 96.06 112 GLN B N 1
ATOM 1907 C CA . GLN B 1 112 ? 12.406 -18.516 -1.88 1 96.06 112 GLN B CA 1
ATOM 1908 C C . GLN B 1 112 ? 11.43 -19.391 -2.652 1 96.06 112 GLN B C 1
ATOM 1910 O O . GLN B 1 112 ? 11.195 -20.547 -2.277 1 96.06 112 GLN B O 1
ATOM 1915 N N . TYR B 1 113 ? 10.914 -18.828 -3.768 1 96.19 113 TYR B N 1
ATOM 1916 C CA . TYR B 1 113 ? 9.945 -19.578 -4.574 1 96.19 113 TYR B CA 1
ATOM 1917 C C . TYR B 1 113 ? 10.648 -20.625 -5.43 1 96.19 113 TYR B C 1
ATOM 1919 O O . TYR B 1 113 ? 10.039 -21.625 -5.816 1 96.19 113 TYR B O 1
ATOM 1927 N N . ARG B 1 114 ? 11.883 -20.391 -5.777 1 95.94 114 ARG B N 1
ATOM 1928 C CA . ARG B 1 114 ? 12.664 -21.422 -6.449 1 95.94 114 ARG B CA 1
ATOM 1929 C C . ARG B 1 114 ? 12.852 -22.641 -5.543 1 95.94 114 ARG B C 1
ATOM 1931 O O . ARG B 1 114 ? 12.758 -23.781 -6 1 95.94 114 ARG B O 1
ATOM 1938 N N . ASN B 1 115 ? 13.078 -22.375 -4.297 1 95.88 115 ASN B N 1
ATOM 1939 C CA . ASN B 1 115 ? 13.344 -23.422 -3.33 1 95.88 115 ASN B CA 1
ATOM 1940 C C . ASN B 1 115 ? 12.055 -24.109 -2.885 1 95.88 115 ASN B C 1
ATOM 1942 O O . ASN B 1 115 ? 12.023 -25.328 -2.707 1 95.88 115 ASN B O 1
ATOM 1946 N N . THR B 1 116 ? 10.984 -23.344 -2.668 1 93.88 116 THR B N 1
ATOM 1947 C CA . THR B 1 116 ? 9.672 -23.828 -2.268 1 93.88 116 THR B CA 1
ATOM 1948 C C . THR B 1 116 ? 8.57 -23.203 -3.121 1 93.88 116 THR B C 1
ATOM 1950 O O . THR B 1 116 ? 8.016 -22.156 -2.762 1 93.88 116 THR B O 1
ATOM 1953 N N . PRO B 1 117 ? 8.305 -23.797 -4.215 1 93.25 117 PRO B N 1
ATOM 1954 C CA . PRO B 1 117 ? 7.301 -23.219 -5.113 1 93.25 117 PRO B CA 1
ATOM 1955 C C . PRO B 1 117 ? 5.945 -23.031 -4.438 1 93.25 117 PRO B C 1
ATOM 1957 O O . PRO B 1 117 ? 5.457 -23.938 -3.752 1 93.25 117 PRO B O 1
ATOM 1960 N N . PRO B 1 118 ? 5.422 -21.875 -4.617 1 91.06 118 PRO B N 1
ATOM 1961 C CA . PRO B 1 118 ? 4.098 -21.656 -4.027 1 91.06 118 PRO B CA 1
ATOM 1962 C C . PRO B 1 118 ? 3.018 -22.531 -4.664 1 91.06 118 PRO B C 1
ATOM 1964 O O . PRO B 1 118 ? 3.096 -22.844 -5.855 1 91.06 118 PRO B O 1
ATOM 1967 N N . GLN B 1 119 ? 1.999 -22.812 -3.936 1 88.06 119 GLN B N 1
ATOM 1968 C CA . GLN B 1 119 ? 0.929 -23.672 -4.422 1 88.06 119 GLN B CA 1
ATOM 1969 C C . GLN B 1 119 ? -0.26 -22.859 -4.918 1 88.06 119 GLN B C 1
ATOM 1971 O O . GLN B 1 119 ? -1.116 -23.359 -5.641 1 88.06 119 GLN B O 1
ATOM 1976 N N . GLY B 1 120 ? -0.301 -21.625 -4.703 1 88 120 GLY B N 1
ATOM 1977 C CA . GLY B 1 120 ? -1.435 -20.766 -5.023 1 88 120 GLY B CA 1
ATOM 1978 C C . GLY B 1 120 ? -2.469 -20.719 -3.914 1 88 120 GLY B C 1
ATOM 1979 O O . GLY B 1 120 ? -2.176 -21.062 -2.768 1 88 120 GLY B O 1
ATOM 1980 N N . PRO B 1 121 ? -3.697 -20.172 -4.242 1 92.69 121 PRO B N 1
ATOM 1981 C CA . PRO B 1 121 ? -4.051 -19.594 -5.543 1 92.69 121 PRO B CA 1
ATOM 1982 C C . PRO B 1 121 ? -3.129 -18.438 -5.949 1 92.69 121 PRO B C 1
ATOM 1984 O O . PRO B 1 121 ? -2.232 -18.062 -5.191 1 92.69 121 PRO B O 1
ATOM 1987 N N . PHE B 1 122 ? -3.211 -18.031 -7.234 1 95.25 122 PHE B N 1
ATOM 1988 C CA . PHE B 1 122 ? -2.453 -16.922 -7.812 1 95.25 122 PHE B CA 1
ATOM 1989 C C . PHE B 1 122 ? -3.373 -15.766 -8.18 1 95.25 122 PHE B C 1
ATOM 1991 O O . PHE B 1 122 ? -4.578 -15.953 -8.344 1 95.25 122 PHE B O 1
ATOM 1998 N N . LEU B 1 123 ? -2.816 -14.641 -8.18 1 97.25 123 LEU B N 1
ATOM 1999 C CA . LEU B 1 123 ? -3.463 -13.469 -8.773 1 97.25 123 LEU B CA 1
ATOM 2000 C C . LEU B 1 123 ? -2.814 -13.109 -10.102 1 97.25 123 LEU B C 1
ATOM 2002 O O . LEU B 1 123 ? -1.589 -13.133 -10.227 1 97.25 123 LEU B O 1
ATOM 2006 N N . ALA B 1 124 ? -3.607 -12.875 -11.055 1 98.56 124 ALA B N 1
ATOM 2007 C CA . ALA B 1 124 ? -3.205 -12.211 -12.289 1 98.56 124 ALA B CA 1
ATOM 2008 C C . ALA B 1 124 ? -3.904 -10.859 -12.438 1 98.56 124 ALA B C 1
ATOM 2010 O O . ALA B 1 124 ? -5.133 -10.789 -12.438 1 98.56 124 ALA B O 1
ATOM 2011 N N . ILE B 1 125 ? -3.146 -9.812 -12.602 1 98.81 125 ILE B N 1
ATOM 2012 C CA . ILE B 1 125 ? -3.688 -8.469 -12.711 1 98.81 125 ILE B CA 1
ATOM 2013 C C . ILE B 1 125 ? -3.352 -7.891 -14.086 1 98.81 125 ILE B C 1
ATOM 2015 O O . ILE B 1 125 ? -2.18 -7.691 -14.414 1 98.81 125 ILE B O 1
ATOM 2019 N N . GLU B 1 126 ? -4.344 -7.656 -14.852 1 98.88 126 GLU B N 1
ATOM 2020 C CA . GLU B 1 126 ? -4.172 -6.926 -16.109 1 98.88 126 GLU B CA 1
ATOM 2021 C C . GLU B 1 126 ? -4.117 -5.422 -15.867 1 98.88 126 GLU B C 1
ATOM 2023 O O . GLU B 1 126 ? -5.117 -4.812 -15.477 1 98.88 126 GLU B O 1
ATOM 2028 N N . VAL B 1 127 ? -2.986 -4.836 -16.172 1 98.69 127 VAL B N 1
ATOM 2029 C CA . VAL B 1 127 ? -2.789 -3.41 -15.922 1 98.69 127 VAL B CA 1
ATOM 2030 C C . VAL B 1 127 ? -3.461 -2.596 -17.016 1 98.69 127 VAL B C 1
ATOM 2032 O O . VAL B 1 127 ? -3.242 -2.846 -18.203 1 98.69 127 VAL B O 1
ATOM 2035 N N . ARG B 1 128 ? -4.223 -1.628 -16.625 1 98.19 128 ARG B N 1
ATOM 2036 C CA . ARG B 1 128 ? -4.91 -0.757 -17.578 1 98.19 128 ARG B CA 1
ATOM 2037 C C . ARG B 1 128 ? -4.277 0.63 -17.594 1 98.19 128 ARG B C 1
ATOM 2039 O O . ARG B 1 128 ? -4.316 1.316 -18.625 1 98.19 128 ARG B O 1
ATOM 2046 N N . HIS B 1 129 ? -3.748 1.028 -16.5 1 96.94 129 HIS B N 1
ATOM 2047 C CA . HIS B 1 129 ? -3.193 2.373 -16.406 1 96.94 129 HIS B CA 1
ATOM 2048 C C . HIS B 1 129 ? -1.978 2.404 -15.484 1 96.94 129 HIS B C 1
ATOM 2050 O O . HIS B 1 129 ? -1.982 1.775 -14.422 1 96.94 129 HIS B O 1
ATOM 2056 N N . TRP B 1 130 ? -0.896 3.109 -15.938 1 97.06 130 TRP B N 1
ATOM 2057 C CA . TRP B 1 130 ? 0.288 3.369 -15.125 1 97.06 130 TRP B CA 1
ATOM 2058 C C . TRP B 1 130 ? 0.332 4.828 -14.68 1 97.06 130 TRP B C 1
ATOM 2060 O O . TRP B 1 130 ? 0.03 5.73 -15.461 1 97.06 130 TRP B O 1
ATOM 2070 N N . SER B 1 131 ? 0.62 5.047 -13.484 1 95.38 131 SER B N 1
ATOM 2071 C CA . SER B 1 131 ? 0.931 6.363 -12.938 1 95.38 131 SER B CA 1
ATOM 2072 C C . SER B 1 131 ? 2.215 6.328 -12.117 1 95.38 131 SER B C 1
ATOM 2074 O O . SER B 1 131 ? 2.543 5.309 -11.508 1 95.38 131 SER B O 1
ATOM 2076 N N . GLY B 1 132 ? 3.004 7.391 -12.125 1 95.56 132 GLY B N 1
ATOM 2077 C CA . GLY B 1 132 ? 4.234 7.398 -11.352 1 95.56 132 GLY B CA 1
ATOM 2078 C C . GLY B 1 132 ? 4.758 8.797 -11.07 1 95.56 132 GLY B C 1
ATOM 2079 O O . GLY B 1 132 ? 4.438 9.742 -11.797 1 95.56 132 GLY B O 1
ATOM 2080 N N . TRP B 1 133 ? 5.477 8.891 -10.125 1 94.69 133 TRP B N 1
ATOM 2081 C CA . TRP B 1 133 ? 6.105 10.125 -9.672 1 94.69 133 TRP B CA 1
ATOM 2082 C C . TRP B 1 133 ? 7.504 9.859 -9.125 1 94.69 133 TRP B C 1
ATOM 2084 O O . TRP B 1 133 ? 7.75 8.812 -8.516 1 94.69 133 TRP B O 1
ATOM 2094 N N . SER B 1 134 ? 8.406 10.781 -9.359 1 95.06 134 SER B N 1
ATOM 2095 C CA . SER B 1 134 ? 9.734 10.727 -8.758 1 95.06 134 SER B CA 1
ATOM 2096 C C . SER B 1 134 ? 10.188 12.102 -8.289 1 95.06 134 SER B C 1
ATOM 2098 O O . SER B 1 134 ? 9.922 13.109 -8.953 1 95.06 134 SER B O 1
ATOM 2100 N N . ALA B 1 135 ? 10.875 12.188 -7.09 1 92.44 135 ALA B N 1
ATOM 2101 C CA . ALA B 1 135 ? 11.383 13.445 -6.555 1 92.44 135 ALA B CA 1
ATOM 2102 C C . ALA B 1 135 ? 12.547 13.969 -7.391 1 92.44 135 ALA B C 1
ATOM 2104 O O . ALA B 1 135 ? 12.828 15.164 -7.395 1 92.44 135 ALA B O 1
ATOM 2105 N N . SER B 1 136 ? 13.398 12.984 -8.008 1 86.19 136 SER B N 1
ATOM 2106 C CA . SER B 1 136 ? 14.508 13.391 -8.859 1 86.19 136 SER B CA 1
ATOM 2107 C C . SER B 1 136 ? 14.445 12.703 -10.219 1 86.19 136 SER B C 1
ATOM 2109 O O . SER B 1 136 ? 13.875 11.617 -10.344 1 86.19 136 SER B O 1
#